Protein 1RJB (pdb70)

Organism: Homo sapiens (NCBI:txid9606)

Radius of gyration: 18.94 Å; Cα contacts (8 Å, |Δi|>4): 553; chains: 1; bounding box: 48×49×55 Å

Solvent-accessible surface area: 13994 Å² total; per-residue (Å²): 58,94,10,48,9,22,35,13,96,102,100,27,114,49,31,91,66,36,104,74,27,81,8,144,151,117,161,30,71,109,164,59,52,21,69,58,147,36,14,96,84,40,134,72,53,18,56,7,57,96,3,70,0,18,15,1,29,0,111,40,32,31,220,82,89,82,51,55,82,0,5,0,10,19,48,133,225,195,86,42,0,29,24,14,0,15,9,18,29,104,2,42,87,39,115,7,0,7,13,13,55,1,0,1,24,130,99,32,92,22,29,0,0,9,40,44,7,40,113,34,27,0,18,90,20,0,100,84,56,115,157,145,98,31,67,57,106,30,0,2,39,0,0,61,17,0,0,63,0,0,42,24,0,60,160,63,49,2,3,5,39,5,1,0,0,13,0,0,7,0,16,142,60,72,33,1,20,0,10,6,28,18,2,10,39,51,34,122,96,27,109,36,22,45,86,179,54,159,38,90,46,8,2,17,6,8,1,2,15,5,27,78,111,48,19,32,21,34,62,6,2,2,6,12,0,0,0,0,0,18,1,0,0,14,2,0,48,55,0,6,71,82,47,88,50,63,78,96,1,67,130,53,4,94,123,31,85,75,9,119,76,8,177,53,9,46,110,83,0,31,97,16,0,68,40,0,4,18,93,58,7,132,149,12,18,37,1,60,66,0,8,64,92,0,26,108,69,94

InterPro domains:
  IPR000719 Protein kinase domain [PS50011] (610-943)
  IPR001245 Serine-threonine/tyrosine-protein kinase, catalytic domain [PF07714] (610-942)
  IPR001824 Tyrosine-protein kinase, receptor class III, conserved site [PS00240] (669-682)
  IPR007110 Immunoglobulin-like domain [PS50835] (253-343)
  IPR008266 Tyrosine-protein kinase, active site [PS00109] (807-819)
  IPR011009 Protein kinase-like domain superfamily [SSF56112] (576-941)
  IPR013151 Immunoglobulin-like beta-sandwich domain [PF00047] (259-341)
  IPR013783 Immunoglobulin-like fold [G3DSA:2.60.40.10] (246-357)
  IPR013783 Immunoglobulin-like fold [G3DSA:2.60.40.10] (438-531)
  IPR017441 Protein kinase, ATP binding site [PS00107] (616-644)
  IPR020635 Tyrosine-protein kinase, catalytic domain [SM00219] (610-943)
  IPR036179 Immunoglobulin-like domain superfamily [SSF48726] (256-333)
  IPR050122 Receptor Tyrosine Kinase [PTHR24416] (265-948)

CATH classification: 3.30.200.20 (+1 more: 1.10.510.10)

Nearest PDB structures (foldseek):
  1rjb-assembly1_A  TM=1.003E+00  e=8.266E-61  Homo sapiens
  4rt7-assembly1_A-2  TM=9.729E-01  e=2.050E-46  Homo sapiens
  4xuf-assembly1_A  TM=9.718E-01  e=1.395E-44  Homo sapiens
  6jol-assembly1_A  TM=9.820E-01  e=5.857E-38  Homo sapiens
  3g0f-assembly1_B  TM=9.528E-01  e=1.605E-38  Homo sapiens

Structure (mmCIF, N/CA/C/O backbone):
data_1RJB
#
_entry.id   1RJB
#
_cell.length_a   80.651
_cell.length_b   80.651
_cell.length_c   150.120
_cell.angle_alpha   90.00
_cell.angle_beta   90.00
_cell.angle_gamma   90.00
#
_symmetry.space_group_name_H-M   'P 43 21 2'
#
loop_
_entity.id
_entity.type
_entity.pdbx_description
1 polymer 'FL cytokine receptor'
2 water water
#
loop_
_atom_site.group_PDB
_atom_site.id
_atom_site.type_symbol
_atom_site.label_atom_id
_atom_site.label_alt_id
_atom_site.label_comp_id
_atom_site.label_asym_id
_atom_site.label_entity_id
_atom_site.label_seq_id
_atom_site.pdbx_PDB_ins_code
_atom_site.Cartn_x
_atom_site.Cartn_y
_atom_site.Cartn_z
_atom_site.occupancy
_atom_site.B_iso_or_equiv
_atom_site.auth_seq_id
_atom_site.auth_comp_id
_atom_site.auth_asym_id
_atom_site.auth_atom_id
_atom_site.pdbx_PDB_model_num
ATOM 1 N N . TYR A 1 9 ? 85.636 47.166 17.667 1.00 53.79 572 TYR A N 1
ATOM 2 C CA . TYR A 1 9 ? 85.204 48.050 18.740 1.00 47.05 572 TYR A CA 1
ATOM 3 C C . TYR A 1 9 ? 86.344 48.997 19.044 1.00 34.51 572 TYR A C 1
ATOM 4 O O . TYR A 1 9 ? 87.518 48.606 19.006 1.00 37.71 572 TYR A O 1
ATOM 13 N N . GLU A 1 10 ? 85.990 50.235 19.366 1.00 38.92 573 GLU A N 1
ATOM 14 C CA . GLU A 1 10 ? 86.974 51.240 19.721 1.00 35.77 573 GLU A CA 1
ATOM 15 C C . GLU A 1 10 ? 86.244 52.412 20.363 1.00 35.50 573 GLU A C 1
ATOM 16 O O . GLU A 1 10 ? 85.194 52.831 19.865 1.00 31.71 573 GLU A O 1
ATOM 22 N N . SER A 1 11 ? 86.755 52.937 21.473 1.00 29.83 574 SER A N 1
ATOM 23 C CA . SER A 1 11 ? 86.083 54.089 22.057 1.00 31.01 574 SER A CA 1
ATOM 24 C C . SER A 1 11 ? 86.418 55.272 21.154 1.00 27.72 574 SER A C 1
ATOM 25 O O . SER A 1 11 ? 87.531 55.376 20.622 1.00 29.82 574 SER A O 1
ATOM 28 N N . GLN A 1 12 ? 85.459 56.164 20.989 1.00 22.86 575 GLN A N 1
ATOM 29 C CA . GLN A 1 12 ? 85.679 57.341 20.166 1.00 25.74 575 GLN A CA 1
ATOM 30 C C . GLN A 1 12 ? 86.273 58.441 21.027 1.00 30.14 575 GLN A C 1
ATOM 31 O O . GLN A 1 12 ? 86.612 59.504 20.532 1.00 25.98 575 GLN A O 1
ATOM 37 N N . LEU A 1 13 ? 86.390 58.179 22.327 1.00 25.21 576 LEU A N 1
ATOM 38 C CA . LEU A 1 13 ? 87.011 59.148 23.227 1.00 30.81 576 LEU A CA 1
ATOM 39 C C . LEU A 1 13 ? 88.501 58.758 23.140 1.00 25.46 576 LEU A C 1
ATOM 40 O O . LEU A 1 13 ? 88.887 57.636 23.489 1.00 27.21 576 LEU A O 1
ATOM 45 N N . GLN A 1 14 ? 89.333 59.675 22.668 1.00 25.85 577 GLN A N 1
ATOM 46 C CA . GLN A 1 14 ? 90.744 59.344 22.467 1.00 26.38 577 GLN A CA 1
ATOM 47 C C . GLN A 1 14 ? 91.720 60.437 22.849 1.00 25.76 577 GLN A C 1
ATOM 48 O O . GLN A 1 14 ? 91.425 61.629 22.688 1.00 28.93 577 GLN A O 1
ATOM 54 N N . MET A 1 15 ? 92.892 60.030 23.333 1.00 23.99 578 MET A N 1
ATOM 55 C CA . MET A 1 15 ? 93.911 61.014 23.647 1.00 27.80 578 MET A CA 1
ATOM 56 C C . MET A 1 15 ? 94.733 61.214 22.374 1.00 24.77 578 MET A C 1
ATOM 57 O O . MET A 1 15 ? 94.966 60.263 21.625 1.00 24.27 578 MET A O 1
ATOM 62 N N . VAL A 1 16 ? 95.139 62.456 22.122 1.00 28.51 579 VAL A N 1
ATOM 63 C CA . VAL A 1 16 ? 95.965 62.776 20.961 1.00 36.10 579 VAL A CA 1
ATOM 64 C C . VAL A 1 16 ? 97.187 63.581 21.417 1.00 38.90 579 VAL A C 1
ATOM 65 O O . VAL A 1 16 ? 97.229 64.089 22.538 1.00 30.82 579 VAL A O 1
ATOM 69 N N . GLN A 1 17 ? 98.182 63.674 20.544 1.00 35.35 580 GLN A N 1
ATOM 70 C CA . GLN A 1 17 ? 99.397 64.448 20.823 1.00 31.01 580 GLN A CA 1
ATOM 71 C C . GLN A 1 17 ? 99.679 65.276 19.597 1.00 29.18 580 GLN A C 1
ATOM 72 O O . GLN A 1 17 ? 99.957 64.733 18.526 1.00 28.82 580 GLN A O 1
ATOM 78 N N . VAL A 1 18 ? 99.586 66.589 19.762 1.00 31.68 581 VAL A N 1
ATOM 79 C CA . VAL A 1 18 ? 99.803 67.526 18.673 1.00 40.70 581 VAL A CA 1
ATOM 80 C C . VAL A 1 18 ? 101.291 67.630 18.323 1.00 50.21 581 VAL A C 1
ATOM 81 O O . VAL A 1 18 ? 102.147 67.722 19.204 1.00 45.26 581 VAL A O 1
ATOM 85 N N . THR A 1 19 ? 101.571 67.592 17.024 1.00 48.35 582 THR A N 1
ATOM 86 C CA . THR A 1 19 ? 102.924 67.622 16.483 1.00 53.37 582 THR A CA 1
ATOM 87 C C . THR A 1 19 ? 103.290 68.901 15.733 1.00 56.17 582 THR A C 1
ATOM 88 O O . THR A 1 19 ? 104.463 69.177 15.499 1.00 61.58 582 THR A O 1
ATOM 92 N N . GLY A 1 20 ? 102.288 69.671 15.336 1.00 61.93 583 GLY A N 1
ATOM 93 C CA . GLY A 1 20 ? 102.557 70.900 14.618 1.00 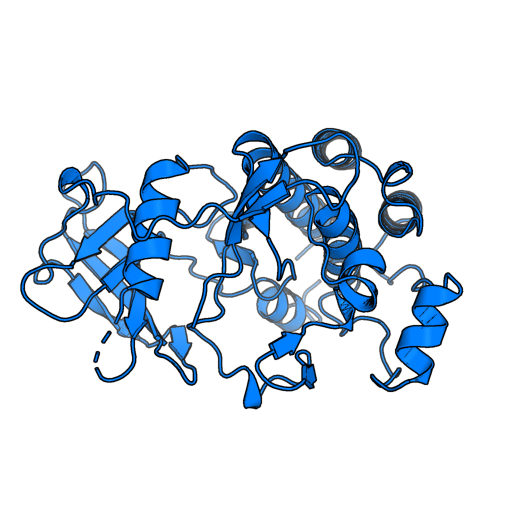55.51 583 GLY A CA 1
ATOM 94 C C . GLY A 1 20 ? 101.440 71.884 14.862 1.00 59.87 583 GLY A C 1
ATOM 95 O O . GLY A 1 20 ? 100.548 71.631 15.672 1.00 52.55 583 GLY A O 1
ATOM 96 N N . SER A 1 21 ? 101.487 73.008 14.159 1.00 57.09 584 SER A N 1
ATOM 97 C CA . SER A 1 21 ? 100.472 74.038 14.311 1.00 57.20 584 SER A CA 1
ATOM 98 C C . SER A 1 21 ? 99.293 73.779 13.367 1.00 52.26 584 SER A C 1
ATOM 99 O O . SER A 1 21 ? 98.218 74.342 13.532 1.00 51.60 584 SER A O 1
ATOM 102 N N . SER A 1 22 ? 99.510 72.923 12.379 1.00 51.63 585 SER A N 1
ATOM 103 C CA . SER A 1 22 ? 98.471 72.586 11.418 1.00 53.02 585 SER A CA 1
ATOM 104 C C . SER A 1 22 ? 97.511 71.538 11.991 1.00 49.98 585 SER A C 1
ATOM 105 O O . SER A 1 22 ? 97.931 70.600 12.678 1.00 46.58 585 SER A O 1
ATOM 108 N N . ASP A 1 23 ? 96.225 71.695 11.687 1.00 46.84 586 ASP A N 1
ATOM 109 C CA . ASP A 1 23 ? 95.189 70.786 12.182 1.00 40.56 586 ASP A CA 1
ATOM 110 C C . ASP A 1 23 ? 95.499 69.302 12.067 1.00 36.05 586 ASP A C 1
ATOM 111 O O . ASP A 1 23 ? 95.198 68.536 12.976 1.00 33.88 586 ASP A O 1
ATOM 116 N N . ASN A 1 24 ? 96.109 68.884 10.963 1.00 31.81 587 ASN A N 1
ATOM 117 C CA . ASN A 1 24 ? 96.381 67.467 10.778 1.00 35.75 587 ASN A CA 1
ATOM 118 C C . ASN A 1 24 ? 97.678 66.956 11.409 1.00 29.12 587 ASN A C 1
ATOM 119 O O . ASN A 1 24 ? 97.994 65.775 11.302 1.00 34.45 587 ASN A O 1
ATOM 124 N N . GLU A 1 25 ? 98.404 67.833 12.088 1.00 32.62 588 GLU A N 1
ATOM 125 C CA . GLU A 1 25 ? 99.660 67.441 12.721 1.00 37.35 588 GLU A CA 1
ATOM 126 C C . GLU A 1 25 ? 99.457 66.970 14.163 1.00 34.73 588 GLU A C 1
ATOM 127 O O . GLU A 1 25 ? 99.636 67.713 15.141 1.00 34.29 588 GLU A O 1
ATOM 133 N N . TYR A 1 26 ? 99.067 65.712 14.282 1.00 32.68 589 TYR A N 1
ATOM 134 C CA . TYR A 1 26 ? 98.841 65.116 15.591 1.00 35.00 589 TYR A CA 1
ATOM 135 C C . TYR A 1 26 ? 98.711 63.641 15.314 1.00 33.68 589 TYR A C 1
ATOM 136 O O . TYR A 1 26 ? 98.557 63.241 14.160 1.00 33.75 589 TYR A O 1
ATOM 145 N N . PHE A 1 27 ? 98.808 62.832 16.359 1.00 32.05 590 PHE A N 1
ATOM 146 C CA . PHE A 1 27 ? 98.623 61.400 16.207 1.00 27.34 590 PHE A CA 1
ATOM 147 C C . PHE A 1 27 ? 97.840 60.922 17.415 1.00 30.01 590 PHE A C 1
ATOM 148 O O . PHE A 1 27 ? 97.779 61.618 18.428 1.00 30.17 590 PHE A O 1
ATOM 156 N N . TYR A 1 28 ? 97.194 59.769 17.298 1.00 28.78 591 TYR A N 1
ATOM 157 C CA . TYR A 1 28 ? 96.425 59.240 18.410 1.00 36.21 591 TYR A CA 1
ATOM 158 C C . TYR A 1 28 ? 97.325 58.474 19.360 1.00 33.63 591 TYR A C 1
ATOM 159 O O . TYR A 1 28 ? 98.167 57.698 18.928 1.00 30.27 591 TYR A O 1
ATOM 168 N N . VAL A 1 29 ? 97.137 58.690 20.654 1.00 31.34 592 VAL A N 1
ATOM 169 C CA . VAL A 1 29 ? 97.910 57.966 21.644 1.00 27.53 592 VAL A CA 1
ATOM 170 C C . VAL A 1 29 ? 97.284 56.569 21.766 1.00 28.49 592 VAL 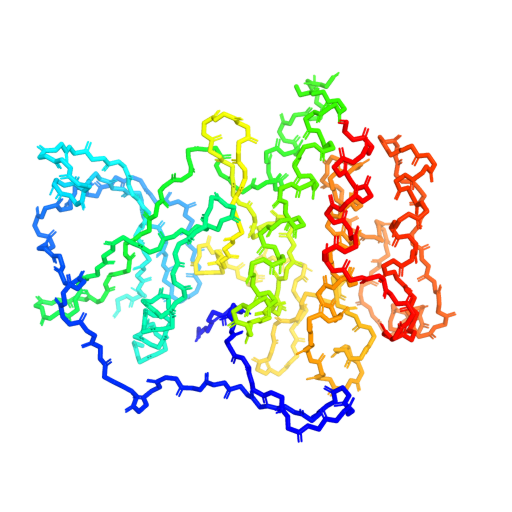A C 1
ATOM 171 O O . VAL A 1 29 ? 96.095 56.436 22.021 1.00 35.84 592 VAL A O 1
ATOM 175 N N . ASP A 1 30 ? 98.084 55.536 21.542 1.00 27.46 593 ASP A N 1
ATOM 176 C CA . ASP A 1 30 ? 97.623 54.155 21.650 1.00 33.92 593 ASP A CA 1
ATOM 177 C C . ASP A 1 30 ? 98.227 53.591 22.957 1.00 37.78 593 ASP A C 1
ATOM 178 O O . ASP A 1 30 ? 99.449 53.546 23.129 1.00 32.74 593 ASP A O 1
ATOM 183 N N . PHE A 1 31 ? 97.372 53.173 23.882 1.00 32.40 594 PHE A N 1
ATOM 184 C CA . PHE A 1 31 ? 97.850 52.663 25.168 1.00 36.77 594 PHE A CA 1
ATOM 185 C C . PHE A 1 31 ? 98.197 51.185 25.163 1.00 33.52 594 PHE A C 1
ATOM 186 O O . PHE A 1 31 ? 98.502 50.612 26.206 1.00 31.72 594 PHE A O 1
ATOM 194 N N . ARG A 1 32 ? 98.157 50.559 23.998 1.00 25.75 595 ARG A N 1
ATOM 195 C CA . ARG A 1 32 ? 98.432 49.133 23.947 1.00 26.58 595 ARG A CA 1
ATOM 196 C C . ARG A 1 32 ? 99.768 48.756 24.609 1.00 31.49 595 ARG A C 1
ATOM 197 O O . ARG A 1 32 ? 99.829 47.780 25.359 1.00 29.15 595 ARG A O 1
ATOM 205 N N . GLU A 1 33 ? 100.822 49.539 24.369 1.00 25.76 596 GLU A N 1
ATOM 206 C CA . GLU A 1 33 ? 102.127 49.234 24.962 1.00 28.77 596 GLU A CA 1
ATOM 207 C C . GLU A 1 33 ? 102.266 49.715 26.418 1.00 24.51 596 GLU A C 1
ATOM 208 O O . GLU A 1 33 ? 103.254 49.402 27.064 1.00 27.13 596 GLU A O 1
ATOM 214 N N . TYR A 1 34 ? 101.303 50.479 26.935 1.00 26.41 597 TYR A N 1
ATOM 215 C CA . TYR A 1 34 ? 101.406 50.957 28.322 1.00 31.65 597 TYR A CA 1
ATOM 216 C C . TYR A 1 34 ? 100.973 49.875 29.323 1.00 28.46 597 TYR A C 1
ATOM 217 O O . TYR A 1 34 ? 100.385 48.871 28.927 1.00 26.21 597 TYR A O 1
ATOM 226 N N . GLU A 1 35 ? 101.285 50.045 30.605 1.00 27.50 598 GLU A N 1
ATOM 227 C CA . GLU A 1 35 ? 100.882 49.021 31.581 1.00 27.48 598 GLU A CA 1
ATOM 228 C C . GLU A 1 35 ? 99.656 49.482 32.367 1.00 26.25 598 GLU A C 1
ATOM 229 O O . GLU A 1 35 ? 99.477 50.665 32.618 1.00 35.44 598 GLU A O 1
ATOM 235 N N . TYR A 1 36 ? 98.808 48.533 32.734 1.00 29.16 599 TYR A N 1
ATOM 236 C CA . TYR A 1 36 ? 97.600 48.829 33.492 1.00 26.70 599 TYR A CA 1
ATOM 237 C C . TYR A 1 36 ? 97.915 48.885 34.988 1.00 26.58 599 TYR A C 1
ATOM 238 O O . TYR A 1 36 ? 98.561 47.991 35.520 1.00 26.45 599 TYR A O 1
ATOM 247 N N . ASP A 1 37 ? 97.465 49.945 35.654 1.00 25.85 600 ASP A N 1
ATOM 248 C CA . ASP A 1 37 ? 97.720 50.117 37.084 1.00 26.71 600 ASP A CA 1
ATOM 249 C C . ASP A 1 37 ? 96.717 49.285 37.888 1.00 24.33 600 ASP A C 1
ATOM 250 O O . ASP A 1 37 ? 95.523 49.584 37.902 1.00 25.03 600 ASP A O 1
ATOM 255 N N . LEU A 1 38 ? 97.216 48.243 38.546 1.00 23.65 601 LEU A N 1
ATOM 256 C CA . LEU A 1 38 ? 96.375 47.319 39.307 1.00 27.48 601 LEU A CA 1
ATOM 257 C C . LEU A 1 38 ? 95.626 47.877 40.496 1.00 31.27 601 LEU A C 1
ATOM 258 O O . LEU A 1 38 ? 94.836 47.165 41.100 1.00 30.72 601 LEU A O 1
ATOM 263 N N . LYS A 1 39 ? 95.845 49.142 40.833 1.00 28.21 602 LYS A N 1
ATOM 264 C CA . LYS A 1 39 ? 95.113 49.697 41.963 1.00 30.20 602 LYS A CA 1
ATOM 265 C C . LYS A 1 39 ? 93.643 49.840 41.564 1.00 38.89 602 LYS A C 1
ATOM 266 O O . LYS A 1 39 ? 92.790 50.038 42.418 1.00 24.66 602 LYS A O 1
ATOM 272 N N . TRP A 1 40 ? 93.349 49.725 40.266 1.00 32.89 603 TRP A N 1
ATOM 273 C CA . TRP A 1 40 ? 91.962 49.837 39.784 1.00 30.82 603 TRP A CA 1
ATOM 274 C C . TRP A 1 40 ? 91.184 48.519 39.801 1.00 25.51 603 TRP A C 1
ATOM 275 O O . TRP A 1 40 ? 89.955 48.518 39.634 1.00 27.44 603 TRP A O 1
ATOM 286 N N . GLU A 1 41 ? 91.906 47.413 39.975 1.00 22.74 604 GLU A N 1
ATOM 287 C CA . GLU A 1 41 ? 91.324 46.079 39.960 1.00 28.71 604 GLU A CA 1
ATOM 288 C C . GLU A 1 41 ? 90.290 45.910 41.091 1.00 40.46 604 GLU A C 1
ATOM 289 O O . GLU A 1 41 ? 90.571 46.191 42.255 1.00 32.59 604 GLU A O 1
ATOM 295 N N . PHE A 1 42 ? 89.096 45.447 40.722 1.00 33.92 605 PHE A N 1
ATOM 296 C CA . PHE A 1 42 ? 87.974 45.271 41.645 1.00 30.25 605 PHE A CA 1
ATOM 297 C C . PHE A 1 42 ? 87.566 43.806 41.655 1.00 35.10 605 PHE A C 1
ATOM 298 O O . PHE A 1 42 ? 87.684 43.121 40.640 1.00 37.23 605 PHE A O 1
ATOM 306 N N . PRO A 1 43 ? 87.082 43.295 42.806 1.00 35.02 606 PRO A N 1
ATOM 307 C CA . PRO A 1 43 ? 86.671 41.883 42.881 1.00 39.33 606 PRO A CA 1
ATOM 308 C C . PRO A 1 43 ? 85.387 41.694 42.064 1.00 35.10 606 PRO A C 1
ATOM 309 O O . PRO A 1 43 ? 84.393 42.348 42.348 1.00 34.22 606 PRO A O 1
ATOM 313 N N . ARG A 1 44 ? 85.387 40.814 41.067 1.00 35.16 607 ARG A N 1
ATOM 314 C CA . ARG A 1 44 ? 84.171 40.666 40.279 1.00 41.24 607 ARG A CA 1
ATOM 315 C C . ARG A 1 44 ? 82.987 40.129 41.100 1.00 45.59 607 ARG A C 1
ATOM 316 O O . ARG A 1 44 ? 81.834 40.314 40.721 1.00 41.44 607 ARG A O 1
ATOM 324 N N . GLU A 1 45 ? 83.265 39.509 42.246 1.00 47.40 608 GLU A N 1
ATOM 325 C CA . GLU A 1 45 ? 82.188 38.993 43.090 1.00 42.35 608 GLU A CA 1
ATOM 326 C C . GLU A 1 45 ? 81.456 40.138 43.808 1.00 39.67 608 GLU A C 1
ATOM 327 O O . GLU A 1 45 ? 80.343 39.959 44.288 1.00 39.70 608 GLU A O 1
ATOM 333 N N . ASN A 1 46 ? 82.072 41.313 43.894 1.00 31.34 609 ASN A N 1
ATOM 334 C CA . ASN A 1 46 ? 81.401 42.439 44.540 1.00 31.76 609 ASN A CA 1
ATOM 335 C C . ASN A 1 46 ? 80.463 43.182 43.593 1.00 30.25 609 ASN A C 1
ATOM 336 O O . ASN A 1 46 ? 79.996 44.281 43.909 1.00 35.22 609 ASN A O 1
ATOM 341 N N . LEU A 1 47 ? 80.218 42.586 42.434 1.00 36.33 610 LEU A N 1
ATOM 342 C CA . LEU A 1 47 ? 79.329 43.161 41.426 1.00 45.19 610 LEU A CA 1
ATOM 343 C C . LEU A 1 47 ? 78.031 42.363 41.382 1.00 44.80 610 LEU A C 1
ATOM 344 O O . LEU A 1 47 ? 78.056 41.150 41.180 1.00 38.15 610 LEU A O 1
ATOM 349 N N . GLU A 1 48 ? 76.904 43.040 41.577 1.00 39.96 611 GLU A N 1
ATOM 350 C CA . GLU A 1 48 ? 75.614 42.360 41.493 1.00 49.76 611 GLU A CA 1
ATOM 351 C C . GLU A 1 48 ? 74.968 42.866 40.201 1.00 38.14 611 GLU A C 1
ATOM 352 O O . GLU A 1 48 ? 74.473 43.981 40.152 1.00 32.98 611 GLU A O 1
ATOM 358 N N . PHE A 1 49 ? 74.998 42.053 39.155 1.00 33.39 612 PHE A N 1
ATOM 359 C CA . PHE A 1 49 ? 74.451 42.471 37.872 1.00 41.27 612 PHE A CA 1
ATOM 360 C C . PHE A 1 49 ? 72.938 42.637 37.843 1.00 48.01 612 PHE A C 1
ATOM 361 O O . PHE A 1 49 ? 72.194 41.824 38.385 1.00 47.90 612 PHE A O 1
ATOM 369 N N . GLY A 1 50 ? 72.508 43.727 37.216 1.00 50.17 613 GLY A N 1
ATOM 370 C CA . GLY A 1 50 ? 71.101 44.039 37.091 1.00 44.84 613 GLY A CA 1
ATOM 371 C C . GLY A 1 50 ? 70.683 43.974 35.633 1.00 46.54 613 GLY A C 1
ATOM 372 O O . GLY A 1 50 ? 71.026 43.023 34.930 1.00 40.96 613 GLY A O 1
ATOM 373 N N . LYS A 1 51 ? 69.962 44.993 35.173 1.00 41.11 614 LYS A N 1
ATOM 374 C CA . LYS A 1 51 ? 69.476 45.036 33.788 1.00 51.71 614 LYS A CA 1
ATOM 375 C C . LYS A 1 51 ? 70.503 45.526 32.765 1.00 49.84 614 LYS A C 1
ATOM 376 O O . LYS A 1 51 ? 71.447 46.253 33.102 1.00 46.80 614 LYS A O 1
ATOM 382 N N . VAL A 1 52 ? 70.292 45.131 31.513 1.00 52.06 615 VAL A N 1
ATOM 383 C CA . VAL A 1 52 ? 71.145 45.547 30.407 1.00 51.19 615 VAL A CA 1
ATOM 384 C C . VAL A 1 52 ? 70.769 46.994 30.106 1.00 45.24 615 VAL A C 1
ATOM 385 O O . VAL A 1 52 ? 69.587 47.318 30.027 1.00 50.21 615 VAL A O 1
ATOM 389 N N . LEU A 1 53 ? 71.761 47.866 29.964 1.00 45.86 616 LEU A N 1
ATOM 390 C CA . LEU A 1 53 ? 71.493 49.274 29.668 1.00 43.05 616 LEU A CA 1
ATOM 391 C C . LEU A 1 53 ? 71.423 49.525 28.167 1.00 45.07 616 LEU A C 1
ATOM 392 O O . LEU A 1 53 ? 70.830 50.501 27.712 1.00 49.73 616 LEU A O 1
ATOM 397 N N . GLY A 1 54 ? 72.051 48.644 27.408 1.00 43.36 617 GLY A N 1
ATOM 398 C CA . GLY A 1 54 ? 72.066 48.781 25.969 1.00 40.49 617 GLY A CA 1
ATOM 399 C C . GLY A 1 54 ? 73.016 47.728 25.462 1.00 42.97 617 GLY A C 1
ATOM 400 O O . GLY A 1 54 ? 73.956 47.338 26.160 1.00 38.38 617 GLY A O 1
ATOM 401 N N . SER A 1 55 ? 72.787 47.262 24.246 1.00 41.22 618 SER A N 1
ATOM 402 C CA . SER A 1 55 ? 73.638 46.235 23.694 1.00 30.30 618 SER A CA 1
ATOM 403 C C . SER A 1 55 ? 73.972 46.518 22.236 1.00 39.89 618 SER A C 1
ATOM 404 O O . SER A 1 55 ? 73.317 47.326 21.592 1.00 44.92 618 SER A O 1
ATOM 407 N N . GLY A 1 56 ? 74.991 45.848 21.715 1.00 37.72 619 GLY A N 1
ATOM 408 C CA . GLY A 1 56 ? 75.375 46.081 20.338 1.00 50.39 619 GLY A CA 1
ATOM 409 C C . GLY A 1 56 ? 76.113 44.904 19.748 1.00 50.62 619 GLY A C 1
ATOM 410 O O . GLY A 1 56 ? 76.098 43.811 20.309 1.00 50.73 619 GLY A O 1
ATOM 411 N N . ALA A 1 57 ? 76.781 45.132 18.626 1.00 47.43 620 ALA A N 1
ATOM 412 C CA . ALA A 1 57 ? 77.507 44.068 17.951 1.00 49.06 620 ALA A CA 1
ATOM 413 C C . ALA A 1 57 ? 78.757 43.567 18.656 1.00 50.29 620 ALA A C 1
ATOM 414 O O . ALA A 1 57 ? 79.161 42.420 18.463 1.00 48.76 620 ALA A O 1
ATOM 416 N N . PHE A 1 58 ? 79.372 44.414 19.472 1.00 51.01 621 PHE A N 1
ATOM 417 C CA . PHE A 1 58 ? 80.618 44.043 20.131 1.00 44.91 621 PHE A CA 1
ATOM 418 C C . PHE A 1 58 ? 80.509 43.628 21.580 1.00 40.88 621 PHE A C 1
ATOM 419 O O . PHE A 1 58 ? 81.409 42.980 22.108 1.00 39.04 621 PHE A O 1
ATOM 427 N N . GLY A 1 59 ? 79.424 44.016 22.231 1.00 40.48 622 GLY A N 1
ATOM 428 C CA . GLY A 1 59 ? 79.273 43.677 23.629 1.00 38.45 622 GLY A CA 1
ATOM 429 C C . GLY A 1 59 ? 78.113 44.450 24.178 1.00 43.25 622 GLY A C 1
ATOM 430 O O . GLY A 1 59 ? 77.153 44.717 23.450 1.00 37.54 622 GLY A O 1
ATOM 431 N N . LYS A 1 60 ? 78.203 44.844 25.443 1.00 32.63 623 LYS A N 1
ATOM 432 C CA . LYS A 1 60 ? 77.104 45.566 26.058 1.00 36.92 623 LYS A CA 1
ATOM 433 C C . LYS A 1 60 ? 77.521 46.274 27.331 1.00 38.33 623 LYS A C 1
ATOM 434 O O . LYS A 1 60 ? 78.621 46.070 27.838 1.00 35.52 623 LYS A O 1
ATOM 440 N N . VAL A 1 61 ? 76.612 47.096 27.842 1.00 33.60 624 VAL A N 1
ATOM 441 C CA . VAL A 1 61 ? 76.817 47.825 29.078 1.00 37.17 624 VAL A CA 1
ATOM 442 C C . VAL A 1 61 ? 75.678 47.367 29.996 1.00 49.00 624 VAL A C 1
ATOM 443 O O . VAL A 1 61 ? 74.488 47.467 29.640 1.00 35.47 624 VAL A O 1
ATOM 447 N N . MET A 1 62 ? 76.059 46.851 31.164 1.00 38.01 625 MET A N 1
ATOM 448 C CA . MET A 1 62 ? 75.120 46.326 32.150 1.00 40.77 625 MET A CA 1
ATOM 449 C C . MET A 1 62 ? 75.025 47.190 33.385 1.00 43.65 625 MET A C 1
ATOM 450 O O . MET A 1 62 ? 76.004 47.836 33.785 1.00 39.17 625 MET A O 1
ATOM 455 N N . ASN A 1 63 ? 73.850 47.210 34.002 1.00 37.49 626 ASN A N 1
ATOM 456 C CA . ASN A 1 63 ? 73.741 47.938 35.250 1.00 44.74 626 ASN A CA 1
ATOM 457 C C . ASN A 1 63 ? 74.159 46.897 36.285 1.00 38.91 626 ASN A C 1
ATOM 458 O O . ASN A 1 63 ? 74.187 45.692 36.004 1.00 36.93 626 ASN A O 1
ATOM 463 N N . ALA A 1 64 ? 74.541 47.368 37.458 1.00 44.17 627 ALA A N 1
ATOM 464 C CA . ALA A 1 64 ? 74.900 46.468 38.538 1.00 37.38 627 ALA A CA 1
ATOM 465 C C . ALA A 1 64 ? 75.081 47.283 39.797 1.00 38.31 627 ALA A C 1
ATOM 466 O O . ALA A 1 64 ? 75.102 48.517 39.775 1.00 36.95 627 ALA A O 1
ATOM 468 N N . THR A 1 65 ? 75.152 46.573 40.911 1.00 39.38 628 THR A N 1
ATOM 469 C CA . THR A 1 65 ? 75.384 47.198 42.193 1.00 43.88 628 THR A CA 1
ATOM 470 C C . THR A 1 65 ? 76.805 46.764 42.528 1.00 34.47 628 THR A C 1
ATOM 471 O O . THR A 1 65 ? 77.183 45.600 42.311 1.00 33.84 628 THR A O 1
ATOM 475 N N . ALA A 1 66 ? 77.602 47.691 43.036 1.00 33.05 629 ALA A N 1
ATOM 476 C CA . ALA A 1 66 ? 78.964 47.338 43.387 1.00 37.76 629 ALA A CA 1
ATOM 477 C C . ALA A 1 66 ? 79.177 47.522 44.882 1.00 40.49 629 ALA A C 1
ATOM 478 O O . ALA A 1 66 ? 78.933 48.598 45.437 1.00 40.31 629 ALA A O 1
ATOM 480 N N . TYR A 1 67 ? 79.650 46.466 45.527 1.00 44.40 630 TYR A N 1
ATOM 481 C CA . TYR A 1 67 ? 79.902 46.521 46.959 1.00 50.26 630 TYR 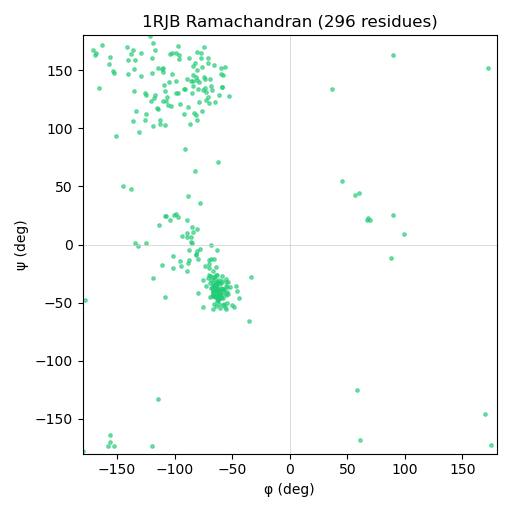A CA 1
ATOM 482 C C . TYR A 1 67 ? 81.252 47.143 47.304 1.00 41.70 630 TYR A C 1
ATOM 483 O O . TYR A 1 67 ? 82.290 46.582 47.003 1.00 42.93 630 TYR A O 1
ATOM 492 N N . GLY A 1 68 ? 81.220 48.308 47.935 1.00 43.76 631 GLY A N 1
ATOM 493 C CA . GLY A 1 68 ? 82.436 48.961 48.372 1.00 48.95 631 GLY A CA 1
ATOM 494 C C . GLY A 1 68 ? 83.383 49.548 47.352 1.00 55.84 631 GLY A C 1
ATOM 495 O O . GLY A 1 68 ? 84.553 49.753 47.662 1.00 49.74 631 GLY A O 1
ATOM 496 N N . ILE A 1 69 ? 82.905 49.836 46.147 1.00 55.56 632 ILE A N 1
ATOM 497 C CA . ILE A 1 69 ? 83.780 50.405 45.139 1.00 47.34 632 ILE A CA 1
ATOM 498 C C . ILE A 1 69 ? 84.020 51.873 45.475 1.00 52.26 632 ILE A C 1
ATOM 499 O O . ILE A 1 69 ? 85.083 52.429 45.188 1.00 50.61 632 ILE A O 1
ATOM 504 N N . SER A 1 70 ? 83.017 52.481 46.101 1.00 58.20 633 SER A N 1
ATOM 505 C CA . SER A 1 70 ? 83.041 53.890 46.491 1.00 70.76 633 SER A CA 1
ATOM 506 C C . SER A 1 70 ? 83.822 54.115 47.779 1.00 76.60 633 SER A C 1
ATOM 507 O O . SER A 1 70 ? 83.860 53.243 48.646 1.00 80.36 633 SER A O 1
ATOM 510 N N . LYS A 1 71 ? 84.425 55.296 47.902 1.00 80.55 634 LYS A N 1
ATOM 511 C CA . LYS A 1 71 ? 85.225 55.660 49.074 1.00 90.86 634 LYS A CA 1
ATOM 512 C C . LYS A 1 71 ? 84.732 55.067 50.400 1.00 93.86 634 LYS A C 1
ATOM 513 O O . LYS A 1 71 ? 85.524 54.839 51.322 1.00 89.00 634 LYS A O 1
ATOM 519 N N . THR A 1 72 ? 83.429 54.816 50.491 1.00 94.53 635 THR A N 1
ATOM 520 C CA . THR A 1 72 ? 82.842 54.251 51.699 1.00 94.10 635 THR A CA 1
ATOM 521 C C . THR A 1 72 ? 82.509 52.768 51.544 1.00 92.44 635 THR A C 1
ATOM 522 O O . THR A 1 72 ? 82.456 52.245 50.428 1.00 85.52 635 THR A O 1
ATOM 526 N N . GLY A 1 73 ? 82.291 52.100 52.677 1.00 88.49 636 GLY A N 1
ATOM 527 C CA . GLY A 1 73 ? 81.956 50.687 52.663 1.00 80.99 636 GLY A CA 1
ATOM 528 C C . GLY A 1 73 ? 80.501 50.487 52.282 1.00 81.65 636 GLY A C 1
ATOM 529 O O . GLY A 1 73 ? 79.832 49.583 52.782 1.00 78.97 636 GLY A O 1
ATOM 530 N N . VAL A 1 74 ? 80.020 51.341 51.382 1.00 79.02 637 VAL A N 1
ATOM 531 C CA . VAL A 1 74 ? 78.642 51.301 50.908 1.00 77.82 637 VAL A CA 1
ATOM 532 C C . VAL A 1 74 ? 78.554 50.665 49.519 1.00 77.02 637 VAL A C 1
ATOM 533 O O . VAL A 1 74 ? 79.565 50.515 48.830 1.00 80.17 637 VAL A O 1
ATOM 537 N N . SER A 1 75 ? 77.347 50.283 49.112 1.00 66.76 638 SER A N 1
ATOM 538 C CA . SER A 1 75 ? 77.156 49.700 47.790 1.00 64.50 638 SER A CA 1
ATOM 539 C C . SER A 1 75 ? 76.498 50.762 46.910 1.00 62.94 638 SER A C 1
ATOM 540 O O . SER A 1 75 ? 75.627 51.504 47.371 1.00 61.82 638 SER A O 1
ATOM 543 N N . ILE A 1 76 ? 76.925 50.845 45.651 1.00 51.41 639 ILE A N 1
ATOM 544 C CA . ILE A 1 76 ? 76.358 51.822 44.734 1.00 45.19 639 ILE A CA 1
ATOM 545 C C . ILE A 1 76 ? 76.070 51.226 43.372 1.00 38.27 639 ILE A C 1
ATOM 546 O O . ILE A 1 76 ? 76.489 50.107 43.057 1.00 38.54 639 ILE A O 1
ATOM 551 N N . GLN A 1 77 ? 75.325 51.985 42.576 1.00 43.70 640 GLN A N 1
ATOM 552 C CA . GLN A 1 77 ? 74.966 51.576 41.226 1.00 45.27 640 GLN A CA 1
ATOM 553 C C . GLN A 1 77 ? 76.111 51.943 40.286 1.00 37.27 640 GLN A C 1
ATOM 554 O O . GLN A 1 77 ? 76.716 53.008 40.416 1.00 35.66 640 GLN A O 1
ATOM 560 N N . VAL A 1 78 ? 76.400 51.063 39.340 1.00 39.47 641 VAL A N 1
ATOM 561 C CA . VAL A 1 78 ? 77.468 51.328 38.379 1.00 40.45 641 VAL A CA 1
ATOM 562 C C . VAL A 1 78 ? 77.040 50.818 36.998 1.00 34.76 641 VAL A C 1
ATOM 563 O O . VAL A 1 78 ? 76.034 50.132 36.878 1.00 34.92 641 VAL A O 1
ATOM 567 N N . ALA A 1 79 ? 77.807 51.172 35.970 1.00 34.06 642 ALA A N 1
ATOM 568 C CA . ALA A 1 79 ? 77.549 50.753 34.598 1.00 30.42 642 ALA A CA 1
ATOM 569 C C . ALA A 1 79 ? 78.764 49.916 34.227 1.00 28.24 642 ALA A C 1
ATOM 570 O O . ALA A 1 79 ? 79.887 50.351 34.389 1.00 34.75 642 ALA A O 1
ATOM 572 N N . VAL A 1 80 ? 78.541 48.716 33.724 1.00 28.91 643 VAL A N 1
ATOM 573 C CA . VAL A 1 80 ? 79.639 47.823 33.398 1.00 29.93 643 VAL A CA 1
ATOM 574 C C . VAL A 1 80 ? 79.785 47.525 31.912 1.00 38.30 643 VAL A C 1
ATOM 575 O O . VAL A 1 80 ? 78.895 46.920 31.301 1.00 31.80 643 VAL A O 1
ATOM 579 N N . LYS A 1 81 ? 80.907 47.938 31.327 1.00 33.48 644 LYS A N 1
ATOM 580 C CA . LYS A 1 81 ? 81.144 47.660 29.910 1.00 32.73 644 LYS A CA 1
ATOM 581 C C . LYS A 1 81 ? 81.759 46.282 29.777 1.00 31.87 644 LYS A C 1
ATOM 582 O O . LYS A 1 81 ? 82.613 45.892 30.578 1.00 35.08 644 LYS A O 1
ATOM 588 N N . MET A 1 82 ? 81.347 45.539 28.763 1.00 29.84 645 MET A N 1
ATOM 589 C CA . MET A 1 82 ? 81.908 44.208 28.537 1.00 33.05 645 MET A CA 1
ATOM 590 C C . MET A 1 82 ? 81.753 43.788 27.084 1.00 37.20 645 MET A C 1
ATOM 591 O O . MET A 1 82 ? 80.947 44.345 26.349 1.00 38.43 645 MET A O 1
ATOM 596 N N . LEU A 1 83 ? 82.531 42.801 26.675 1.00 40.40 646 LEU A N 1
ATOM 597 C CA . LEU A 1 83 ? 82.473 42.336 25.300 1.00 47.04 646 LEU A CA 1
ATOM 598 C C . LEU A 1 83 ? 81.631 41.095 25.126 1.00 49.65 646 LEU A C 1
ATOM 599 O O . LEU A 1 83 ? 81.313 40.397 26.088 1.00 44.84 646 LEU A O 1
ATOM 604 N N . LYS A 1 84 ? 81.294 40.839 23.868 1.00 48.65 647 LYS A N 1
ATOM 605 C CA . LYS A 1 84 ? 80.538 39.673 23.453 1.00 57.47 647 LYS A CA 1
ATOM 606 C C . LYS A 1 84 ? 81.371 38.485 23.931 1.00 57.31 647 LYS A C 1
ATOM 607 O O . LYS A 1 84 ? 82.600 38.552 23.932 1.00 56.98 647 LYS A O 1
ATOM 613 N N . GLU A 1 85 ? 80.715 37.404 24.336 1.00 63.50 648 G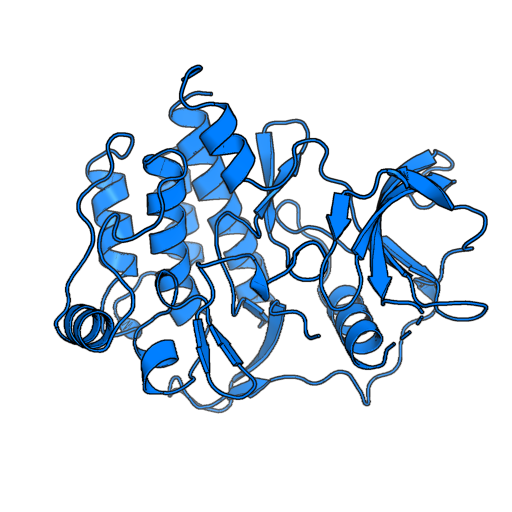LU A N 1
ATOM 614 C CA . GLU A 1 85 ? 81.434 36.215 24.783 1.00 60.69 648 GLU A CA 1
ATOM 615 C C . GLU A 1 85 ? 82.267 35.669 23.628 1.00 56.91 648 GLU A C 1
ATOM 616 O O . GLU A 1 85 ? 83.440 35.344 23.795 1.00 61.48 648 GLU A O 1
ATOM 622 N N . ARG A 1 92 ? 89.377 42.664 22.924 1.00 34.48 655 ARG A N 1
ATOM 623 C CA . ARG A 1 92 ? 89.818 42.630 24.329 1.00 47.68 655 ARG A CA 1
ATOM 624 C C . ARG A 1 92 ? 90.917 43.650 24.596 1.00 42.77 655 ARG A C 1
ATOM 625 O O . ARG A 1 92 ? 90.842 44.391 25.574 1.00 36.69 655 ARG A O 1
ATOM 633 N N . GLU A 1 93 ? 91.929 43.692 23.728 1.00 36.63 656 GLU A N 1
ATOM 634 C CA . GLU A 1 93 ? 93.024 44.648 23.894 1.00 41.57 656 GLU A CA 1
ATOM 635 C C . GLU A 1 93 ? 92.453 46.061 23.720 1.00 43.61 656 GLU A C 1
ATOM 636 O O . GLU A 1 93 ? 92.867 47.018 24.395 1.00 37.38 656 GLU A O 1
ATOM 642 N N . ALA A 1 94 ? 91.474 46.178 22.825 1.00 38.29 657 ALA A N 1
ATOM 643 C CA . ALA A 1 94 ? 90.825 47.460 22.584 1.00 34.62 657 ALA A CA 1
ATOM 644 C C . ALA A 1 94 ? 90.127 47.933 23.865 1.00 26.00 657 ALA A C 1
ATOM 645 O O . ALA A 1 94 ? 90.169 49.121 24.216 1.00 28.64 657 ALA A O 1
ATOM 647 N N . LEU A 1 95 ? 89.498 47.003 24.578 1.00 31.22 658 LEU A N 1
ATOM 648 C CA . LEU A 1 95 ? 88.811 47.374 25.812 1.00 33.43 658 LEU A CA 1
ATOM 649 C C . LEU A 1 95 ? 89.876 47.681 26.881 1.00 28.75 658 LEU A C 1
ATOM 650 O O . LEU A 1 95 ? 89.703 48.584 27.696 1.00 34.18 658 LEU A O 1
ATOM 655 N N . MET A 1 96 ? 90.983 46.945 26.862 1.00 32.67 659 MET A N 1
ATOM 656 C CA . MET A 1 96 ? 92.063 47.215 27.814 1.00 30.40 659 MET A CA 1
ATOM 657 C C . MET A 1 96 ? 92.632 48.620 27.570 1.00 33.86 659 MET A C 1
ATOM 658 O O . MET A 1 96 ? 92.938 49.337 28.521 1.00 32.09 659 MET A O 1
ATOM 663 N N . SER A 1 97 ? 92.750 49.020 26.299 1.00 29.97 660 SER A N 1
ATOM 664 C CA . SER A 1 97 ? 93.290 50.341 25.965 1.00 25.42 660 SER A CA 1
ATOM 665 C C . SER A 1 97 ? 92.368 51.445 26.412 1.00 21.54 660 SER A C 1
ATOM 666 O O . SER A 1 97 ? 92.808 52.522 26.828 1.00 28.49 660 SER A O 1
ATOM 669 N N . GLU A 1 98 ? 91.070 51.201 26.282 1.00 23.25 661 GLU A N 1
ATOM 670 C CA . GLU A 1 98 ? 90.116 52.186 26.716 1.00 21.02 661 GLU A CA 1
ATOM 671 C C . GLU A 1 98 ? 90.275 52.309 28.242 1.00 16.64 661 GLU A C 1
ATOM 672 O O . GLU A 1 98 ? 90.282 53.405 28.776 1.00 18.21 661 GLU A O 1
ATOM 678 N N . LEU A 1 99 ? 90.372 51.170 28.923 1.00 22.26 662 LEU A N 1
ATOM 679 C CA . LEU A 1 99 ? 90.560 51.149 30.380 1.00 24.71 662 LEU A CA 1
ATOM 680 C C . LEU A 1 99 ? 91.799 51.981 30.758 1.00 24.21 662 LEU A C 1
ATOM 681 O O . LEU A 1 99 ? 91.718 52.919 31.567 1.00 26.37 662 LEU A O 1
ATOM 686 N N . LYS A 1 100 ? 92.949 51.639 30.161 1.00 25.07 663 LYS A N 1
ATOM 687 C CA . LYS A 1 100 ? 94.186 52.353 30.478 1.00 25.31 663 LYS A CA 1
ATOM 688 C C . LYS A 1 100 ? 94.017 53.830 30.244 1.00 30.66 663 LYS A C 1
ATOM 689 O O . LYS A 1 100 ? 94.456 54.650 31.043 1.00 25.08 663 LYS A O 1
ATOM 695 N N . MET A 1 101 ? 93.360 54.172 29.142 1.00 30.76 664 MET A N 1
ATOM 696 C CA . MET A 1 101 ? 93.149 55.572 28.823 1.00 26.62 664 MET A CA 1
ATOM 697 C C . MET A 1 101 ? 92.325 56.267 29.919 1.00 29.68 664 MET A C 1
ATOM 698 O O . MET A 1 101 ? 92.679 57.357 30.380 1.00 26.27 664 MET A O 1
ATOM 703 N N . MET A 1 102 ? 91.238 55.640 30.359 1.00 24.22 665 MET A N 1
ATOM 704 C CA . MET A 1 102 ? 90.409 56.281 31.381 1.00 29.78 665 MET A CA 1
ATOM 705 C C . MET A 1 102 ? 91.097 56.363 32.756 1.00 26.95 665 MET A C 1
ATOM 706 O O . MET A 1 102 ? 90.786 57.251 33.544 1.00 27.90 665 MET A O 1
ATOM 711 N N . THR A 1 103 ? 92.017 55.444 33.049 1.00 26.19 666 THR A N 1
ATOM 712 C CA . THR A 1 103 ? 92.733 55.511 34.331 1.00 35.66 666 THR A CA 1
ATOM 713 C C . THR A 1 103 ? 93.702 56.708 34.348 1.00 37.32 666 THR A C 1
ATOM 714 O O . THR A 1 103 ? 94.115 57.156 35.407 1.00 33.00 666 THR A O 1
ATOM 718 N N . GLN A 1 104 ? 94.054 57.212 33.169 1.00 31.30 667 GLN A N 1
ATOM 719 C CA . GLN A 1 104 ? 94.982 58.333 33.043 1.00 33.09 667 GLN A CA 1
ATOM 720 C C . GLN A 1 104 ? 94.296 59.683 32.951 1.00 35.56 667 GLN A C 1
ATOM 721 O O . GLN A 1 104 ? 94.920 60.713 33.164 1.00 32.61 667 GLN A O 1
ATOM 727 N N . LEU A 1 105 ? 93.010 59.674 32.619 1.00 37.25 668 LEU A N 1
ATOM 728 C CA . LEU A 1 105 ? 92.256 60.907 32.439 1.00 36.90 668 LEU A CA 1
ATOM 729 C C . LEU A 1 105 ? 92.034 61.753 33.685 1.00 36.89 668 LEU A C 1
ATOM 730 O O . LEU A 1 105 ? 92.128 62.980 33.634 1.00 34.43 668 LEU A O 1
ATOM 735 N N . GLY A 1 106 ? 91.741 61.104 34.805 1.00 39.02 669 GLY A N 1
ATOM 736 C CA . GLY A 1 106 ? 91.430 61.855 36.003 1.00 41.45 669 GLY A CA 1
ATOM 737 C C . GLY A 1 106 ? 89.916 62.050 35.922 1.00 50.42 669 GLY A C 1
ATOM 738 O O . GLY A 1 106 ? 89.331 61.896 34.853 1.00 53.01 669 GLY A O 1
ATOM 739 N N . SER A 1 107 ? 89.272 62.393 37.027 1.00 42.82 670 SER A N 1
ATOM 740 C CA . SER A 1 107 ? 87.825 62.555 37.020 1.00 38.73 670 SER A CA 1
ATOM 741 C C . SER A 1 107 ? 87.324 63.989 36.844 1.00 35.64 670 SER A C 1
ATOM 742 O O . SER A 1 107 ? 88.044 64.966 37.075 1.00 33.35 670 SER A O 1
ATOM 745 N N . HIS A 1 108 ? 86.068 64.097 36.418 1.00 34.15 671 HIS A N 1
ATOM 746 C CA . HIS A 1 108 ? 85.425 65.385 36.227 1.00 32.96 671 HIS A CA 1
ATOM 747 C C . HIS A 1 108 ? 83.909 65.194 36.416 1.00 26.94 671 HIS A C 1
ATOM 748 O O . HIS A 1 108 ? 83.370 64.128 36.130 1.00 35.74 671 HIS A O 1
ATOM 755 N N . GLU A 1 109 ? 83.233 66.215 36.925 1.00 32.67 672 GLU A N 1
ATOM 756 C CA . GLU A 1 109 ? 81.794 66.110 37.152 1.00 38.90 672 GLU A CA 1
ATOM 757 C C . GLU A 1 109 ? 80.965 65.836 35.885 1.00 33.94 672 GLU A C 1
ATOM 758 O O . GLU A 1 109 ? 79.952 65.142 35.946 1.00 31.56 672 GLU A O 1
ATOM 764 N N . ASN A 1 110 ? 81.408 66.370 34.752 1.00 37.52 673 ASN A N 1
ATOM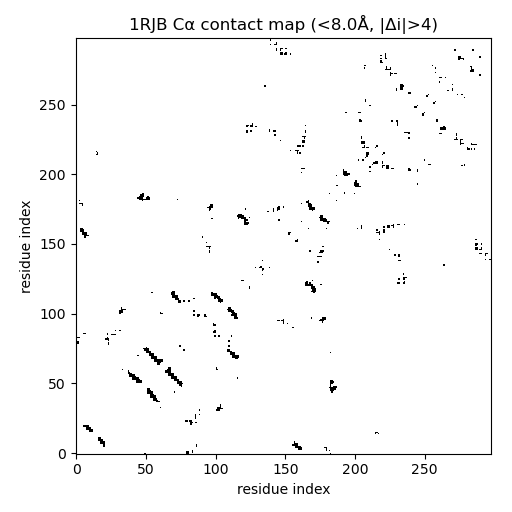 765 C CA . ASN A 1 110 ? 80.685 66.227 33.486 1.00 28.53 673 ASN A CA 1
ATOM 766 C C . ASN A 1 110 ? 81.207 65.171 32.531 1.00 36.30 673 ASN A C 1
ATOM 767 O O . ASN A 1 110 ? 80.993 65.253 31.309 1.00 27.68 673 ASN A O 1
ATOM 772 N N . ILE A 1 111 ? 81.879 64.175 33.105 1.00 26.45 674 ILE A N 1
ATOM 773 C CA . ILE A 1 111 ? 82.409 63.045 32.348 1.00 28.61 674 ILE A CA 1
ATOM 774 C C . ILE A 1 111 ? 81.933 61.797 33.071 1.00 35.54 674 ILE A C 1
ATOM 775 O O . ILE A 1 111 ? 81.799 61.809 34.293 1.00 28.46 674 ILE A O 1
ATOM 780 N N . VAL A 1 112 ? 81.642 60.736 32.331 1.00 26.22 675 VAL A N 1
ATOM 781 C CA . VAL A 1 112 ? 81.263 59.477 32.963 1.00 23.60 675 VAL A CA 1
ATOM 782 C C . VAL A 1 112 ? 82.614 58.892 33.363 1.00 39.31 675 VAL A C 1
ATOM 783 O O . VAL A 1 112 ? 83.386 58.433 32.513 1.00 27.73 675 VAL A O 1
ATOM 787 N N . ASN A 1 113 ? 82.893 58.922 34.663 1.00 36.56 676 ASN A N 1
ATOM 788 C CA . ASN A 1 113 ? 84.177 58.464 35.190 1.00 30.67 676 ASN A CA 1
ATOM 789 C C . ASN A 1 113 ? 84.337 56.974 35.441 1.00 22.27 676 ASN A C 1
ATOM 790 O O . ASN A 1 113 ? 83.401 56.273 35.832 1.00 32.36 676 ASN A O 1
ATOM 795 N N . LEU A 1 114 ? 85.556 56.491 35.225 1.00 22.53 677 LEU A N 1
ATOM 796 C CA . LEU A 1 114 ? 85.883 55.092 35.483 1.00 24.82 677 LEU A CA 1
ATOM 797 C C . LEU A 1 114 ? 85.962 54.919 37.011 1.00 28.65 677 LEU A C 1
ATOM 798 O O . LEU A 1 114 ? 86.449 55.807 37.696 1.00 26.09 677 LEU A O 1
ATOM 803 N N . LEU A 1 115 ? 85.505 53.787 37.536 1.00 29.63 678 LEU A N 1
ATOM 804 C CA . LEU A 1 115 ? 85.548 53.548 38.982 1.00 33.25 678 LEU A CA 1
ATOM 805 C C . LEU A 1 115 ? 86.413 52.324 39.311 1.00 38.38 678 LEU A C 1
ATOM 806 O O . LEU A 1 115 ? 86.999 52.234 40.394 1.00 30.91 678 LEU A O 1
ATOM 811 N N . GLY A 1 116 ? 86.482 51.383 38.375 1.00 28.98 679 GLY A N 1
ATOM 812 C CA . GLY A 1 116 ? 87.280 50.192 38.587 1.00 27.06 679 GLY A CA 1
ATOM 813 C C . GLY A 1 116 ? 87.220 49.257 37.394 1.00 30.88 679 GLY A C 1
ATOM 814 O O . GLY A 1 116 ? 86.577 49.573 36.391 1.00 27.19 679 GLY A O 1
ATOM 815 N N . ALA A 1 117 ? 87.884 48.109 37.505 1.00 27.66 680 ALA A N 1
ATOM 816 C CA . ALA A 1 117 ? 87.907 47.113 36.433 1.00 33.97 680 ALA A CA 1
ATOM 817 C C . ALA A 1 117 ? 88.214 45.722 36.967 1.00 28.74 680 ALA A C 1
ATOM 818 O O . ALA A 1 117 ? 88.835 45.567 38.004 1.00 34.14 680 ALA A O 1
ATOM 820 N N . CYS A 1 118 ? 87.773 44.719 36.225 1.00 28.05 681 CYS A N 1
ATOM 821 C CA . CYS A 1 118 ? 87.987 43.315 36.539 1.00 26.41 681 CYS A CA 1
ATOM 822 C C . CYS A 1 118 ? 88.644 42.790 35.268 1.00 32.30 681 CYS A C 1
ATOM 823 O O . CYS A 1 118 ? 88.007 42.702 34.222 1.00 33.16 681 CYS A O 1
ATOM 826 N N . THR A 1 119 ? 89.911 42.419 35.366 1.00 30.00 682 THR A N 1
ATOM 827 C CA . THR A 1 119 ? 90.670 41.993 34.198 1.00 33.51 682 THR A CA 1
ATOM 828 C C . THR A 1 119 ? 91.506 40.732 34.364 1.00 38.51 682 THR A C 1
ATOM 829 O O . THR A 1 119 ? 92.184 40.334 33.429 1.00 37.58 682 THR A O 1
ATOM 833 N N . LEU A 1 120 ? 91.460 40.098 35.529 1.00 41.75 683 LEU A N 1
ATOM 834 C CA . LEU A 1 120 ? 92.335 38.962 35.769 1.00 37.80 683 LEU A CA 1
ATOM 835 C C . LEU A 1 120 ? 91.792 37.548 35.829 1.00 42.32 683 LEU A C 1
ATOM 836 O O . LEU A 1 120 ? 92.380 36.643 35.248 1.00 44.24 683 LEU A O 1
ATOM 841 N N . SER A 1 121 ? 90.692 37.342 36.536 1.00 43.72 684 SER A N 1
ATOM 842 C CA . SER A 1 121 ? 90.153 35.992 36.678 1.00 46.79 684 SER A CA 1
ATOM 843 C C . SER A 1 121 ? 88.883 35.730 35.886 1.00 52.99 684 SER A C 1
ATOM 844 O O . SER A 1 121 ? 88.099 34.850 36.243 1.00 51.82 684 SER A O 1
ATOM 847 N N . GLY A 1 122 ? 88.679 36.488 34.814 1.00 53.16 685 GLY A N 1
ATOM 848 C CA . GLY A 1 122 ? 87.487 36.302 34.009 1.00 50.10 685 GLY A CA 1
ATOM 849 C C . GLY A 1 122 ? 87.384 37.347 32.921 1.00 49.53 685 GLY A C 1
ATOM 850 O O . GLY A 1 122 ? 88.316 38.112 32.714 1.00 42.96 685 GLY A O 1
ATOM 851 N N . PRO A 1 123 ? 86.261 37.405 32.200 1.00 48.76 686 PRO A N 1
ATOM 852 C CA . PRO A 1 123 ? 86.150 38.411 31.145 1.00 47.01 686 PRO A CA 1
ATOM 853 C C . PRO A 1 123 ? 86.380 39.825 31.673 1.00 46.99 686 PRO A C 1
ATOM 854 O O . PRO A 1 123 ? 86.127 40.122 32.850 1.00 36.52 686 PRO A O 1
ATOM 858 N N . ILE A 1 124 ? 86.857 40.693 30.787 1.00 31.42 687 ILE A N 1
ATOM 859 C CA . ILE A 1 124 ? 87.138 42.074 31.135 1.00 33.47 687 ILE A CA 1
ATOM 860 C C . ILE A 1 124 ? 85.900 42.936 31.372 1.00 39.72 687 ILE A C 1
ATOM 861 O O . ILE A 1 124 ? 85.005 43.000 30.529 1.00 39.87 687 ILE A O 1
ATOM 866 N N . TYR A 1 125 ? 85.852 43.603 32.523 1.00 29.27 688 TYR A N 1
ATOM 867 C CA . TYR A 1 125 ? 84.745 44.496 32.824 1.00 25.72 688 TYR A CA 1
ATOM 868 C C . TYR A 1 125 ? 85.282 45.868 33.181 1.00 31.84 688 TYR A C 1
ATOM 869 O O . TYR A 1 125 ? 86.171 45.983 34.029 1.00 32.61 688 TYR A O 1
ATOM 878 N N . LEU A 1 126 ? 84.744 46.914 32.564 1.00 27.86 689 LEU A N 1
ATOM 879 C CA . LEU A 1 126 ? 85.171 48.259 32.935 1.00 27.04 689 LEU A CA 1
ATOM 880 C C . LEU A 1 126 ? 83.971 48.794 33.717 1.00 34.12 689 LEU A C 1
ATOM 881 O O . LEU A 1 126 ? 82.841 48.753 33.227 1.00 33.67 689 LEU A O 1
ATOM 886 N N . ILE A 1 127 ? 84.218 49.273 34.931 1.00 30.20 690 ILE A N 1
ATOM 887 C CA . ILE A 1 127 ? 83.167 49.770 35.809 1.00 27.33 690 ILE A CA 1
ATOM 888 C C . ILE A 1 127 ? 83.132 51.291 35.841 1.00 23.81 690 ILE A C 1
ATOM 889 O O . ILE A 1 127 ? 84.105 51.962 36.232 1.00 30.36 690 ILE A O 1
ATOM 894 N N . PHE A 1 128 ? 81.997 51.836 35.425 1.00 26.29 691 PHE A N 1
ATOM 895 C CA . PHE A 1 128 ? 81.819 53.270 35.377 1.00 22.57 691 PHE A CA 1
ATOM 896 C C . PHE A 1 128 ? 80.716 53.760 36.298 1.00 24.09 691 PHE A C 1
ATOM 897 O O . PHE A 1 128 ? 79.924 52.964 36.817 1.00 29.28 691 PHE A O 1
ATOM 905 N N . GLU A 1 129 ? 80.688 55.076 36.485 1.00 25.31 692 GLU A N 1
ATOM 906 C CA . GLU A 1 129 ? 79.645 55.750 37.241 1.00 29.80 692 GLU A CA 1
ATOM 907 C C . GLU A 1 129 ? 78.353 55.406 36.489 1.00 40.95 692 GLU A C 1
ATOM 908 O O . GLU A 1 129 ? 78.362 55.268 35.260 1.00 37.91 692 GLU A O 1
ATOM 914 N N . TYR A 1 130 ? 77.254 55.267 37.221 1.00 38.34 693 TYR A N 1
ATOM 915 C CA . TYR A 1 130 ? 75.953 54.945 36.627 1.00 40.47 693 TYR A CA 1
ATOM 916 C C . TYR A 1 130 ? 75.132 56.224 36.470 1.00 39.18 693 TYR A C 1
ATOM 917 O O . TYR A 1 130 ? 75.164 57.107 37.326 1.00 40.79 693 TYR A O 1
ATOM 926 N N . CYS A 1 131 ? 74.417 56.334 35.359 1.00 37.48 694 CYS A N 1
ATOM 927 C CA . CYS A 1 131 ? 73.593 57.512 35.106 1.00 36.04 694 CYS A CA 1
ATOM 928 C C . CYS A 1 131 ? 72.149 56.994 34.988 1.00 42.76 694 CYS A C 1
ATOM 929 O O . CYS A 1 131 ? 71.762 56.422 33.962 1.00 41.97 694 CYS A O 1
ATOM 932 N N . CYS A 1 132 ? 71.370 57.183 36.057 1.00 35.68 695 CYS A N 1
ATOM 933 C CA . CYS A 1 132 ? 69.995 56.684 36.123 1.00 41.20 695 CYS A CA 1
ATOM 934 C C . CYS A 1 132 ? 69.003 57.046 35.009 1.00 37.65 695 CYS A C 1
ATOM 935 O O . CYS A 1 132 ? 68.152 56.230 34.680 1.00 44.73 695 CYS A O 1
ATOM 938 N N . TYR A 1 133 ? 69.117 58.228 34.407 1.00 45.28 696 TYR A N 1
ATOM 939 C CA . TYR A 1 133 ? 68.161 58.635 33.368 1.00 42.35 696 TYR A CA 1
ATOM 940 C C . TYR A 1 133 ? 68.523 58.449 31.884 1.00 41.98 696 TYR A C 1
ATOM 941 O O . TYR A 1 133 ? 67.965 59.132 31.025 1.00 40.28 696 TYR A O 1
ATOM 950 N N . GLY A 1 134 ? 69.436 57.520 31.593 1.00 41.80 697 GLY A N 1
ATOM 951 C CA . GLY A 1 134 ? 69.848 57.247 30.224 1.00 41.27 697 GLY A CA 1
ATOM 952 C C . GLY A 1 134 ? 70.498 58.378 29.429 1.00 32.40 697 GLY A C 1
ATOM 953 O O . GLY A 1 134 ? 70.848 59.429 29.968 1.00 32.35 697 GLY A O 1
ATOM 954 N N . ASP A 1 135 ? 70.634 58.153 28.122 1.00 38.28 698 ASP A N 1
ATOM 955 C CA . ASP A 1 135 ? 71.270 59.117 27.225 1.00 28.42 698 ASP A CA 1
ATOM 956 C C . ASP A 1 135 ? 70.441 60.388 27.031 1.00 23.75 698 ASP A C 1
ATOM 957 O O . ASP A 1 135 ? 69.190 60.349 26.980 1.00 31.53 698 ASP A O 1
ATOM 962 N N . LEU A 1 136 ? 71.130 61.522 26.945 1.00 22.87 699 LEU A N 1
ATOM 963 C CA . LEU A 1 136 ? 70.461 62.810 26.781 1.00 24.47 699 LEU A CA 1
ATOM 964 C C . LEU A 1 136 ? 69.487 62.911 25.561 1.00 29.36 699 LEU A C 1
ATOM 965 O O . LEU A 1 136 ? 68.529 63.669 25.616 1.00 26.66 699 LEU A O 1
ATOM 970 N N . LEU A 1 137 ? 69.725 62.174 24.473 1.00 31.76 700 LEU A N 1
ATOM 971 C CA . LEU A 1 137 ? 68.817 62.262 23.313 1.00 31.55 700 LEU A CA 1
ATOM 972 C C . LEU A 1 137 ? 67.432 61.715 23.666 1.00 24.81 700 LEU A C 1
ATOM 973 O O . LEU A 1 137 ? 66.423 62.365 23.428 1.00 29.69 700 LEU A O 1
ATOM 978 N N . ASN A 1 138 ? 67.391 60.510 24.215 1.00 27.74 701 ASN A N 1
ATOM 979 C CA . ASN A 1 138 ? 66.123 59.931 24.628 1.00 31.40 701 ASN A CA 1
ATOM 980 C C . ASN A 1 138 ? 65.466 60.725 25.746 1.00 30.84 701 ASN A C 1
ATOM 981 O O . ASN A 1 138 ? 64.246 60.853 25.792 1.00 34.70 701 ASN A O 1
ATOM 986 N N . TYR A 1 139 ? 66.279 61.294 26.624 1.00 34.94 702 TYR A N 1
ATOM 987 C CA . TYR A 1 139 ? 65.765 62.081 27.741 1.00 35.56 702 TYR A CA 1
ATOM 988 C C . TYR A 1 139 ? 65.009 63.280 27.170 1.00 39.06 702 TYR A C 1
ATOM 989 O O . TYR A 1 139 ? 63.894 63.597 27.590 1.00 38.30 702 TYR A O 1
ATOM 998 N N . LEU A 1 140 ? 65.636 63.948 26.212 1.00 36.63 703 LEU A N 1
ATOM 999 C CA . LEU A 1 140 ? 65.027 65.102 25.583 1.00 37.77 703 LEU A CA 1
ATOM 1000 C C . LEU A 1 140 ? 63.741 64.722 24.853 1.00 31.26 703 LEU A C 1
ATOM 1001 O O . LEU A 1 140 ? 62.717 65.365 25.031 1.00 33.65 703 LEU A O 1
ATOM 1006 N N . ARG A 1 141 ? 63.789 63.662 24.054 1.00 29.67 704 ARG A N 1
ATOM 1007 C CA . ARG A 1 141 ? 62.611 63.247 23.303 1.00 32.79 704 ARG A CA 1
ATOM 1008 C C . ARG A 1 141 ? 61.481 62.824 24.229 1.00 39.84 704 ARG A C 1
ATOM 1009 O O . ARG A 1 141 ? 60.329 63.125 23.951 1.00 36.90 704 ARG A O 1
ATOM 1017 N N . SER A 1 142 ? 61.815 62.144 25.327 1.00 41.33 705 SER A N 1
ATOM 1018 C CA . SER A 1 142 ? 60.817 61.691 26.295 1.00 42.80 705 SER A CA 1
ATOM 1019 C C . SER A 1 142 ? 60.150 62.877 26.997 1.00 44.70 705 SER A C 1
ATOM 1020 O O . SER A 1 142 ? 59.142 62.702 27.672 1.00 48.14 705 SER A O 1
ATOM 1023 N N . LYS A 1 143 ? 60.704 64.078 26.843 1.00 40.87 706 LYS A N 1
ATOM 1024 C CA . LYS A 1 143 ? 60.112 65.244 27.485 1.00 40.83 706 LYS A CA 1
ATOM 1025 C C . LYS A 1 143 ? 59.516 66.298 26.545 1.00 45.71 706 LYS A C 1
ATOM 1026 O O . LYS A 1 143 ? 59.257 67.434 26.955 1.00 38.26 706 LYS A O 1
ATOM 1032 N N . ARG A 1 144 ? 59.279 65.928 25.291 1.00 47.05 707 ARG A N 1
ATOM 1033 C CA . ARG A 1 144 ? 58.703 66.879 24.338 1.00 50.72 707 ARG A CA 1
ATOM 1034 C C . ARG A 1 144 ? 57.303 67.317 24.756 1.00 48.72 707 ARG A C 1
ATOM 1035 O O . ARG A 1 144 ? 56.897 68.444 24.506 1.00 52.49 707 ARG A O 1
ATOM 1043 N N . GLU A 1 145 ? 56.574 66.416 25.398 1.00 52.77 708 GLU A N 1
ATOM 1044 C CA . GLU A 1 145 ? 55.215 66.704 25.831 1.00 59.77 708 GLU A CA 1
ATOM 1045 C C . GLU A 1 145 ? 55.181 67.222 27.266 1.00 61.99 708 GLU A C 1
ATOM 1046 O O . GLU A 1 145 ? 54.112 67.396 27.846 1.00 66.97 708 GLU A O 1
ATOM 1052 N N . LYS A 1 146 ? 56.354 67.474 27.835 1.00 63.27 709 LYS A N 1
ATOM 1053 C CA . LYS A 1 146 ? 56.438 67.951 29.209 1.00 65.26 709 LYS A CA 1
ATOM 1054 C C . LYS A 1 146 ? 57.461 69.057 29.406 1.00 64.87 709 LYS A C 1
ATOM 1055 O O . LYS A 1 146 ? 58.284 69.009 30.323 1.00 69.70 709 LYS A O 1
ATOM 1061 N N . PHE A 1 147 ? 57.399 70.049 28.527 1.00 56.84 710 PHE A N 1
ATOM 1062 C CA . PHE A 1 147 ? 58.280 71.203 28.582 1.00 60.45 710 PHE A CA 1
ATOM 1063 C C . PHE A 1 147 ? 57.391 72.392 28.920 1.00 63.73 710 PHE A C 1
ATOM 1064 O O . PHE A 1 147 ? 56.303 72.540 28.357 1.00 60.41 710 PHE A O 1
ATOM 1072 N N . LEU A 1 169 ? 60.763 69.734 32.298 1.00 52.05 783 LEU A N 1
ATOM 1073 C CA . LEU A 1 169 ? 61.973 70.294 31.707 1.00 43.33 783 LEU A CA 1
ATOM 1074 C C . LEU A 1 169 ? 61.750 71.745 31.291 1.00 43.29 783 LEU A C 1
ATOM 1075 O O . LEU A 1 169 ? 60.749 72.065 30.663 1.00 43.96 783 LEU A O 1
ATOM 1080 N N . THR A 1 170 ? 62.697 72.617 31.631 1.00 42.77 784 THR A N 1
ATOM 1081 C CA . THR A 1 170 ? 62.607 74.041 31.297 1.00 39.31 784 THR A CA 1
ATOM 1082 C C . THR A 1 170 ? 63.750 74.503 30.394 1.00 41.01 784 THR A C 1
ATOM 1083 O O . THR A 1 170 ? 64.707 73.771 30.159 1.00 44.85 784 THR A O 1
ATOM 1087 N N . PHE A 1 171 ? 63.654 75.748 29.945 1.00 36.93 785 PHE A N 1
ATOM 1088 C CA . PHE A 1 171 ? 64.660 76.359 29.092 1.00 43.65 785 PHE A CA 1
ATOM 1089 C C . PHE A 1 171 ? 65.966 76.504 29.878 1.00 49.67 785 PHE A C 1
ATOM 1090 O O . PHE A 1 171 ? 67.067 76.378 29.330 1.00 45.33 785 PHE A O 1
ATOM 1098 N N . GLU A 1 172 ? 65.834 76.796 31.164 1.00 42.89 786 GLU A N 1
ATOM 1099 C CA . GLU A 1 172 ? 66.995 76.945 32.032 1.00 41.29 786 GLU A CA 1
ATOM 1100 C C . GLU A 1 172 ? 67.733 75.601 32.097 1.00 27.41 786 GLU A C 1
ATOM 1101 O O . GLU A 1 172 ? 68.954 75.561 32.092 1.00 35.10 786 GLU A O 1
ATOM 1107 N N . ASP A 1 173 ? 66.987 74.502 32.169 1.00 29.15 787 ASP A N 1
ATOM 1108 C CA . ASP A 1 173 ? 67.605 73.174 3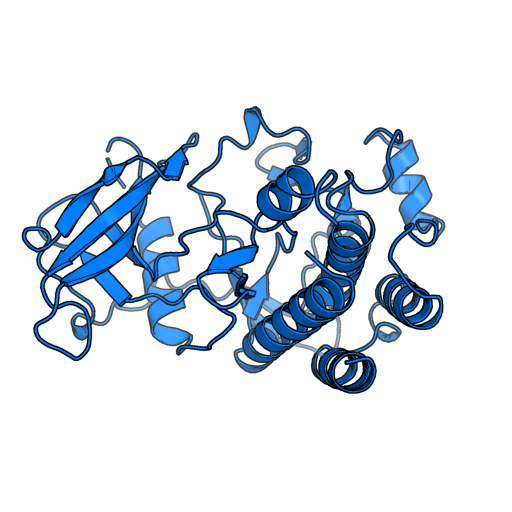2.174 1.00 33.03 787 ASP A CA 1
ATOM 1109 C C . ASP A 1 173 ? 68.381 72.982 30.859 1.00 41.68 787 ASP A C 1
ATOM 1110 O O . ASP A 1 173 ? 69.501 72.468 30.851 1.00 40.18 787 ASP A O 1
ATOM 1115 N N . LEU A 1 174 ? 67.771 73.387 29.748 1.00 35.08 788 LEU A N 1
ATOM 1116 C CA . LEU A 1 174 ? 68.405 73.251 28.437 1.00 41.52 788 LEU A CA 1
ATOM 1117 C C . LEU A 1 174 ? 69.759 73.962 28.424 1.00 36.33 788 LEU A C 1
ATOM 1118 O O . LEU A 1 174 ? 70.769 73.380 28.034 1.00 32.18 788 LEU A O 1
ATOM 1123 N N . LEU A 1 175 ? 69.765 75.221 28.859 1.00 36.58 789 LEU A N 1
ATOM 1124 C CA . LEU A 1 175 ? 70.980 76.030 28.920 1.00 37.98 789 LEU A CA 1
ATOM 1125 C C . LEU A 1 175 ? 72.014 75.357 29.839 1.00 40.45 789 LEU A C 1
ATOM 1126 O O . LEU A 1 175 ? 73.218 75.346 29.546 1.00 37.47 789 LEU A O 1
ATOM 1131 N N . CYS A 1 176 ? 71.531 74.772 30.936 1.00 39.90 790 CYS A N 1
ATOM 1132 C CA . CYS A 1 176 ? 72.402 74.088 31.891 1.00 44.05 790 CYS A CA 1
ATOM 1133 C C . CYS A 1 176 ? 73.048 72.832 31.281 1.00 34.74 790 CYS A C 1
ATOM 1134 O O . CYS A 1 176 ? 74.215 72.544 31.540 1.00 30.49 790 CYS A O 1
ATOM 1137 N N . PHE A 1 177 ? 72.280 72.075 30.499 1.00 34.79 791 PHE A N 1
ATOM 1138 C CA . PHE A 1 177 ? 72.828 70.893 29.837 1.00 35.07 791 PHE A CA 1
ATOM 1139 C C . PHE A 1 177 ? 73.953 71.359 28.911 1.00 32.40 791 PHE A C 1
ATOM 1140 O O . PHE A 1 177 ? 75.062 70.801 28.904 1.00 33.48 791 PHE A O 1
ATOM 1148 N N . ALA A 1 178 ? 73.666 72.424 28.167 1.00 30.28 792 ALA A N 1
ATOM 1149 C CA . ALA A 1 178 ? 74.607 72.972 27.210 1.00 31.09 792 ALA A CA 1
ATOM 1150 C C . ALA A 1 178 ? 75.906 73.417 27.871 1.00 32.64 792 ALA A C 1
ATOM 1151 O O . ALA A 1 178 ? 76.997 73.134 27.371 1.00 33.07 792 ALA A O 1
ATOM 1153 N N . TYR A 1 179 ? 75.769 74.137 28.980 1.00 38.88 793 TYR A N 1
ATOM 1154 C CA . TYR A 1 179 ? 76.901 74.652 29.743 1.00 27.39 793 TYR A CA 1
ATOM 1155 C C . TYR A 1 179 ? 77.735 73.484 30.285 1.00 18.76 793 TYR A C 1
ATOM 1156 O O . TYR A 1 179 ? 78.973 73.503 30.230 1.00 28.67 793 TYR A O 1
ATOM 1165 N N . GLN A 1 180 ? 77.050 72.475 30.816 1.00 23.10 794 GLN A N 1
ATOM 1166 C CA . GLN A 1 180 ? 77.740 71.307 31.356 1.00 30.66 794 GLN A CA 1
ATOM 1167 C C . GLN A 1 180 ? 78.552 70.521 30.311 1.00 38.98 794 GLN A C 1
ATOM 1168 O O . GLN A 1 180 ? 79.664 70.042 30.595 1.00 32.26 794 GLN A O 1
ATOM 1174 N N . VAL A 1 181 ? 78.001 70.374 29.112 1.00 32.02 795 VAL A N 1
ATOM 1175 C CA . VAL A 1 181 ? 78.712 69.638 28.070 1.00 26.97 795 VAL A CA 1
ATOM 1176 C C . VAL A 1 181 ? 79.934 70.450 27.665 1.00 18.95 795 VAL A C 1
ATOM 1177 O O . VAL A 1 181 ? 80.994 69.882 27.433 1.00 34.05 795 VAL A O 1
ATOM 1181 N N . ALA A 1 182 ? 79.801 71.780 27.622 1.00 22.82 796 ALA A N 1
ATOM 1182 C CA . ALA A 1 182 ? 80.938 72.621 27.255 1.00 27.91 796 ALA A CA 1
ATOM 1183 C C . ALA A 1 182 ? 82.059 72.460 28.296 1.00 35.38 796 ALA A C 1
ATOM 1184 O O . ALA A 1 182 ? 83.253 72.392 27.955 1.00 30.84 796 ALA A O 1
ATOM 1186 N N . LYS A 1 183 ? 81.668 72.390 29.562 1.00 34.10 797 LYS A N 1
ATOM 1187 C CA . LYS A 1 183 ? 82.623 72.216 30.652 1.00 38.88 797 LYS A CA 1
ATOM 1188 C C . LYS A 1 183 ? 83.310 70.844 30.536 1.00 27.01 797 LYS A C 1
ATOM 1189 O O . LYS A 1 183 ? 84.535 70.727 30.698 1.00 30.98 797 LYS A O 1
ATOM 1195 N N . GLY A 1 184 ? 82.532 69.805 30.262 1.00 31.17 798 GLY A N 1
ATOM 1196 C CA . GLY A 1 184 ? 83.135 68.494 30.097 1.00 28.24 798 GLY A CA 1
ATOM 1197 C C . GLY A 1 184 ? 84.130 68.513 28.931 1.00 30.21 798 GLY A C 1
ATOM 1198 O O . GLY A 1 184 ? 85.236 67.968 29.028 1.00 29.62 798 GLY A O 1
ATOM 1199 N N . MET A 1 185 ? 83.764 69.159 27.830 1.00 26.76 799 MET A N 1
ATOM 1200 C CA . MET A 1 185 ? 84.667 69.217 26.668 1.00 28.15 799 MET A CA 1
ATOM 1201 C C . MET A 1 185 ? 85.910 70.069 26.968 1.00 29.07 799 MET A C 1
ATOM 1202 O O . MET A 1 185 ? 86.995 69.836 26.430 1.00 31.45 799 MET A O 1
ATOM 1207 N N . GLU A 1 186 ? 85.746 71.059 27.835 1.00 32.52 800 GLU A N 1
ATOM 1208 C CA . GLU A 1 186 ? 86.859 71.918 28.226 1.00 31.81 800 GLU A CA 1
ATOM 1209 C C . GLU A 1 186 ? 87.857 71.046 28.998 1.00 27.94 800 GLU A C 1
ATOM 1210 O O . GLU A 1 186 ? 89.075 71.154 28.812 1.00 30.49 800 GLU A O 1
ATOM 1216 N N . PHE A 1 187 ? 87.334 70.158 29.841 1.00 27.47 801 PHE A N 1
ATOM 1217 C CA . PHE A 1 187 ? 88.187 69.234 30.597 1.00 30.57 801 PHE A CA 1
ATOM 1218 C C . PHE A 1 187 ? 88.939 68.332 29.614 1.00 35.75 801 PHE A C 1
ATOM 1219 O O . PHE A 1 187 ? 90.161 68.152 29.724 1.00 33.51 801 PHE A O 1
ATOM 1227 N N . LEU A 1 188 ? 88.216 67.771 28.642 1.00 33.96 802 LEU A N 1
ATOM 1228 C CA . LEU A 1 188 ? 88.853 66.903 27.652 1.00 31.56 802 LEU A CA 1
ATOM 1229 C C . LEU A 1 188 ? 89.946 67.634 26.859 1.00 24.39 802 LEU A C 1
ATOM 1230 O O . LEU A 1 188 ? 91.021 67.080 26.617 1.00 26.18 802 LEU A O 1
ATOM 1235 N N . GLU A 1 189 ? 89.683 68.875 26.462 1.00 27.03 803 GLU A N 1
ATOM 1236 C CA . GLU A 1 189 ? 90.688 69.643 25.744 1.00 36.31 803 GLU A CA 1
ATOM 1237 C C . GLU A 1 189 ? 91.945 69.806 26.608 1.00 42.60 803 GLU A C 1
ATOM 1238 O O . GLU A 1 189 ? 93.071 69.675 26.121 1.00 35.21 803 GLU A O 1
ATOM 1244 N N . PHE A 1 190 ? 91.732 70.103 27.890 1.00 42.72 804 PHE A N 1
ATOM 1245 C CA . PHE A 1 190 ? 92.824 70.286 28.833 1.00 39.97 804 PHE A CA 1
ATOM 1246 C C . PHE A 1 190 ? 93.646 69.004 28.972 1.00 37.06 804 PHE A C 1
ATOM 1247 O O . PHE A 1 190 ? 94.869 69.058 29.065 1.00 33.12 804 PHE A O 1
ATOM 1255 N N . LYS A 1 191 ? 92.973 67.858 28.988 1.00 28.01 805 LYS A N 1
ATOM 1256 C CA . LYS A 1 191 ? 93.655 66.573 29.098 1.00 26.94 805 LYS A CA 1
ATOM 1257 C C . LYS A 1 191 ? 94.143 66.034 27.748 1.00 30.74 805 LYS A C 1
ATOM 1258 O O . LYS A 1 191 ? 94.476 64.860 27.632 1.00 25.86 805 LYS A O 1
ATOM 1264 N N . SER A 1 192 ? 94.171 66.894 26.733 1.00 30.61 806 SER A N 1
ATOM 1265 C CA . SER A 1 192 ? 94.629 66.526 25.391 1.00 34.95 806 SER A CA 1
ATOM 1266 C C . SER A 1 192 ? 93.885 65.349 24.726 1.00 23.27 806 SER A C 1
ATOM 1267 O O . SER A 1 192 ? 94.481 64.483 24.080 1.00 30.69 806 SER A O 1
ATOM 1270 N N . CYS A 1 193 ? 92.568 65.350 24.868 1.00 27.77 807 CYS A N 1
ATOM 1271 C CA . CYS A 1 193 ? 91.716 64.324 24.284 1.00 33.33 807 CYS A CA 1
ATOM 1272 C C . CYS A 1 193 ? 90.732 64.926 23.317 1.00 28.37 807 CYS A C 1
ATOM 1273 O O . CYS A 1 193 ? 90.481 66.117 23.346 1.00 31.30 807 CYS A O 1
ATOM 1276 N N . VAL A 1 194 ? 90.195 64.092 22.435 1.00 27.15 808 VAL A N 1
ATOM 1277 C CA . VAL A 1 194 ? 89.165 64.549 21.510 1.00 26.37 808 VAL A CA 1
ATOM 1278 C C . VAL A 1 194 ? 88.095 63.473 21.548 1.00 24.42 808 VAL A C 1
ATOM 1279 O O . VAL A 1 194 ? 88.369 62.333 21.949 1.00 33.70 808 VAL A O 1
ATOM 1283 N N . HIS A 1 195 ? 86.878 63.840 21.155 1.00 25.97 809 HIS A N 1
ATOM 1284 C CA . HIS A 1 195 ? 85.785 62.877 21.063 1.00 24.72 809 HIS A CA 1
ATOM 1285 C C . HIS A 1 195 ? 85.428 62.820 19.567 1.00 24.61 809 HIS A C 1
ATOM 1286 O O . HIS A 1 195 ? 85.010 63.829 18.974 1.00 22.91 809 HIS A O 1
ATOM 1293 N N . ARG A 1 196 ? 85.590 61.654 18.960 1.00 24.30 810 ARG A N 1
ATOM 1294 C CA . ARG A 1 196 ? 85.302 61.513 17.535 1.00 34.49 810 ARG A CA 1
ATOM 1295 C C . ARG A 1 196 ? 83.824 61.225 17.250 1.00 35.04 810 ARG A C 1
ATOM 1296 O O . ARG A 1 196 ? 83.429 61.060 16.102 1.00 32.88 810 ARG A O 1
ATOM 1304 N N . ASP A 1 197 ? 83.013 61.170 18.302 1.00 27.66 811 ASP A N 1
ATOM 1305 C CA . ASP A 1 197 ? 81.586 60.917 18.140 1.00 18.35 811 ASP A CA 1
ATOM 1306 C C . ASP A 1 197 ? 80.790 61.698 19.178 1.00 20.66 811 ASP A C 1
ATOM 1307 O O . ASP A 1 197 ? 79.957 61.147 19.898 1.00 24.82 811 ASP A O 1
ATOM 1312 N N . LEU A 1 198 ? 81.070 62.991 19.273 1.00 21.58 812 LEU A N 1
ATOM 1313 C CA . LEU A 1 198 ? 80.366 63.836 20.219 1.00 19.92 812 LEU A CA 1
ATOM 1314 C C . LEU A 1 198 ? 78.946 64.046 19.672 1.00 32.84 812 LEU A C 1
ATOM 1315 O O . LEU A 1 198 ? 78.792 64.483 18.536 1.00 25.79 812 LEU A O 1
ATOM 1320 N N . ALA A 1 199 ? 77.930 63.711 20.469 1.00 19.86 813 ALA A N 1
ATOM 1321 C CA . ALA A 1 199 ? 76.503 63.859 20.085 1.00 21.67 813 ALA A CA 1
ATOM 1322 C C . ALA A 1 199 ? 75.657 63.622 21.341 1.00 26.37 813 ALA A C 1
ATOM 1323 O O . ALA A 1 199 ? 76.139 63.056 22.329 1.00 24.90 813 ALA A O 1
ATOM 1325 N N . ALA A 1 200 ? 74.398 64.046 21.297 1.00 23.92 814 ALA A N 1
ATOM 1326 C CA . ALA A 1 200 ? 73.517 63.898 22.452 1.00 28.31 814 ALA A CA 1
ATOM 1327 C C . ALA A 1 200 ? 73.348 62.445 22.882 1.00 32.87 814 ALA A C 1
ATOM 1328 O O . ALA A 1 200 ? 73.100 62.173 24.053 1.00 26.89 814 ALA A O 1
ATOM 1330 N N . ARG A 1 201 ? 73.498 61.506 21.950 1.00 21.80 815 ARG A N 1
ATOM 1331 C CA . ARG A 1 201 ? 73.365 60.085 22.304 1.00 23.55 815 ARG A CA 1
ATOM 1332 C C . ARG A 1 201 ? 74.558 59.604 23.168 1.00 26.22 815 ARG A C 1
ATOM 1333 O O . ARG A 1 201 ? 74.468 58.556 23.808 1.00 28.95 815 ARG A O 1
ATOM 1341 N N . ASN A 1 202 ? 75.656 60.369 23.186 1.00 28.33 816 ASN A N 1
ATOM 1342 C CA . ASN A 1 202 ? 76.845 60.013 23.985 1.00 28.70 816 ASN A CA 1
ATOM 1343 C C . ASN A 1 202 ? 77.022 60.925 25.208 1.00 30.37 816 ASN A C 1
ATOM 1344 O O . ASN A 1 202 ? 78.139 61.128 25.701 1.00 29.65 816 ASN A O 1
ATOM 1349 N N . VAL A 1 203 ? 75.918 61.505 25.668 1.00 29.94 817 VAL A N 1
ATOM 1350 C CA . VAL A 1 203 ? 75.919 62.341 26.858 1.00 32.30 817 VAL A CA 1
ATOM 1351 C C . VAL A 1 203 ? 74.860 61.675 27.739 1.00 37.46 817 VAL A C 1
ATOM 1352 O O . VAL A 1 203 ? 73.758 61.403 27.262 1.00 35.01 817 VAL A O 1
ATOM 1356 N N . LEU A 1 204 ? 75.192 61.370 28.992 1.00 34.17 818 LEU A N 1
ATOM 1357 C CA . LEU A 1 204 ? 74.223 60.713 29.891 1.00 31.26 818 LEU A CA 1
ATOM 1358 C C . LEU A 1 204 ? 73.736 61.627 31.028 1.00 27.84 818 LEU A C 1
ATOM 1359 O O . LEU A 1 204 ? 74.451 62.525 31.472 1.00 36.46 818 LEU A O 1
ATOM 1364 N N . VAL A 1 205 ? 72.507 61.384 31.487 1.00 35.55 819 VAL A N 1
ATOM 1365 C CA . VAL A 1 205 ? 71.881 62.200 32.525 1.00 37.56 819 VAL A CA 1
ATOM 1366 C C . VAL A 1 205 ? 71.760 61.484 33.874 1.00 30.84 819 VAL A C 1
ATOM 1367 O O . VAL A 1 205 ? 71.346 60.341 33.918 1.00 24.97 819 VAL A O 1
ATOM 1371 N N . THR A 1 206 ? 72.156 62.152 34.951 1.00 37.74 820 THR A N 1
ATOM 1372 C CA . THR A 1 206 ? 72.050 61.586 36.303 1.00 46.56 820 THR A CA 1
ATOM 1373 C C . THR A 1 206 ? 71.165 62.460 37.183 1.00 47.62 820 THR A C 1
ATOM 1374 O O . THR A 1 206 ? 70.596 63.442 36.709 1.00 36.00 820 THR A O 1
ATOM 1378 N N . HIS A 1 207 ? 71.102 62.128 38.474 1.00 48.67 821 HIS A N 1
ATOM 1379 C CA . HIS A 1 207 ? 70.223 62.800 39.431 1.00 43.14 821 HIS A CA 1
ATOM 1380 C C . HIS A 1 207 ? 69.861 64.285 39.426 1.00 46.64 821 HIS A C 1
ATOM 1381 O O . HIS A 1 207 ? 68.695 64.621 39.210 1.00 64.64 821 HIS A O 1
ATOM 1388 N N . GLY A 1 208 ? 70.794 65.191 39.658 1.00 44.59 822 GLY A N 1
ATOM 1389 C CA . GLY A 1 208 ? 70.365 66.582 39.702 1.00 35.60 822 GLY A CA 1
ATOM 1390 C C . GLY A 1 208 ? 70.359 67.305 38.371 1.00 43.41 822 GLY A C 1
ATOM 1391 O O . GLY A 1 208 ? 70.762 68.472 38.301 1.00 41.03 822 GLY A O 1
ATOM 1392 N N . LYS A 1 209 ? 69.891 66.640 37.316 1.00 43.87 823 LYS A N 1
ATOM 1393 C CA . LYS A 1 209 ? 69.892 67.269 35.997 1.00 53.19 823 LYS A CA 1
ATOM 1394 C C . LYS A 1 209 ? 71.359 67.421 35.552 1.00 46.64 823 LYS A C 1
ATOM 1395 O O . LYS A 1 209 ? 71.681 68.288 34.744 1.00 44.14 823 LYS A O 1
ATOM 1401 N N . VAL A 1 210 ? 72.249 66.604 36.112 1.00 42.54 824 VAL A N 1
ATOM 1402 C CA . VAL A 1 210 ? 73.667 66.669 35.748 1.00 41.12 824 VAL A CA 1
ATOM 1403 C C . VAL A 1 210 ? 73.936 65.715 34.581 1.00 32.29 824 VAL A C 1
ATOM 1404 O O . VAL A 1 210 ? 73.474 64.567 34.582 1.00 33.32 824 VAL A O 1
ATOM 1408 N N . VAL A 1 211 ? 74.661 66.193 33.577 1.00 32.40 825 VAL A N 1
ATOM 1409 C CA . VAL A 1 211 ? 74.972 65.338 32.433 1.00 32.94 825 VAL A CA 1
ATOM 1410 C C . VAL A 1 211 ? 76.473 65.072 32.365 1.00 34.64 825 VAL A C 1
ATOM 1411 O O . VAL A 1 211 ? 77.287 65.889 32.809 1.00 30.10 825 VAL A O 1
ATOM 1415 N N . LYS A 1 212 ? 76.816 63.922 31.800 1.00 29.65 826 LYS A N 1
ATOM 1416 C CA . LYS A 1 212 ? 78.198 63.466 31.696 1.00 30.34 826 LYS A CA 1
ATOM 1417 C C . LYS A 1 212 ? 78.495 62.918 30.301 1.00 33.42 826 LYS A C 1
ATOM 1418 O O . LYS A 1 212 ? 77.748 62.088 29.779 1.00 25.81 826 LYS A O 1
ATOM 1424 N N . ILE A 1 213 ? 79.606 63.366 29.730 1.00 35.53 827 ILE A N 1
ATOM 1425 C CA . ILE A 1 213 ? 80.028 62.921 28.418 1.00 29.54 827 ILE A CA 1
ATOM 1426 C C . ILE A 1 213 ? 80.687 61.547 28.523 1.00 31.63 827 ILE A C 1
ATOM 1427 O O . ILE A 1 213 ? 81.427 61.276 29.465 1.00 26.88 827 ILE A O 1
ATOM 1432 N N . CYS A 1 214 ? 80.411 60.673 27.565 1.00 25.22 828 CYS A N 1
ATOM 1433 C CA . CYS A 1 214 ? 81.046 59.351 27.522 1.00 30.92 828 CYS A CA 1
ATOM 1434 C C . CYS A 1 214 ? 81.028 58.837 26.089 1.00 31.79 828 CYS A C 1
ATOM 1435 O O . CYS A 1 214 ? 80.724 59.578 25.158 1.00 30.29 828 CYS A O 1
ATOM 1438 N N . ASP A 1 215 ? 81.385 57.567 25.936 1.00 33.60 829 ASP A N 1
ATOM 1439 C CA . ASP A 1 215 ? 81.294 56.886 24.660 1.00 33.35 829 ASP A CA 1
ATOM 1440 C C . ASP A 1 215 ? 80.461 55.675 25.038 1.00 31.88 829 ASP A C 1
ATOM 1441 O O . ASP A 1 215 ? 80.936 54.767 25.727 1.00 31.56 829 ASP A O 1
ATOM 1446 N N . PHE A 1 216 ? 79.208 55.681 24.603 1.00 29.98 830 PHE A N 1
ATOM 1447 C CA . PHE A 1 216 ? 78.273 54.606 24.891 1.00 32.66 830 PHE A CA 1
ATOM 1448 C C . PHE A 1 216 ? 78.076 53.729 23.668 1.00 40.09 830 PHE A C 1
ATOM 1449 O O . PHE A 1 216 ? 77.053 53.036 23.545 1.00 36.05 830 PHE A O 1
ATOM 1457 N N . GLY A 1 217 ? 79.045 53.788 22.759 1.00 31.84 831 GLY A N 1
ATOM 1458 C CA . GLY A 1 217 ? 78.976 52.983 21.561 1.00 34.31 831 GLY A CA 1
ATOM 1459 C C . GLY A 1 217 ? 78.792 51.498 21.832 1.00 43.10 831 GLY A C 1
ATOM 1460 O O . GLY A 1 217 ? 78.088 50.811 21.091 1.00 39.28 831 GLY A O 1
ATOM 1461 N N . LEU A 1 218 ? 79.408 50.980 22.888 1.00 37.26 832 LEU A N 1
ATOM 1462 C CA . LEU A 1 218 ? 79.281 49.549 23.175 1.00 39.72 832 LEU A CA 1
ATOM 1463 C C . LEU A 1 218 ? 77.834 49.179 23.512 1.00 32.53 832 LEU A C 1
ATOM 1464 O O . LEU A 1 218 ? 77.414 48.035 23.320 1.00 37.50 832 LEU A O 1
ATOM 1469 N N . ALA A 1 219 ? 77.079 50.149 24.019 1.00 32.42 833 ALA A N 1
ATOM 1470 C CA . ALA A 1 219 ? 75.696 49.909 24.404 1.00 41.83 833 ALA A CA 1
ATOM 1471 C C . ALA A 1 219 ? 74.690 50.128 23.274 1.00 47.86 833 ALA A C 1
ATOM 1472 O O . ALA A 1 219 ? 73.507 50.371 23.536 1.00 43.18 833 ALA A O 1
ATOM 1474 N N . ARG A 1 220 ? 75.144 50.079 22.026 1.00 44.80 834 ARG A N 1
ATOM 1475 C CA . ARG A 1 220 ? 74.199 50.225 20.935 1.00 45.98 834 ARG A CA 1
ATOM 1476 C C . ARG A 1 220 ? 74.643 49.556 19.653 1.00 43.20 834 ARG A C 1
ATOM 1477 O O . ARG A 1 220 ? 75.834 49.421 19.370 1.00 44.04 834 ARG A O 1
ATOM 1485 N N . ASP A 1 221 ? 73.658 49.105 18.887 1.00 49.52 835 ASP A N 1
ATOM 1486 C CA . ASP A 1 221 ? 73.916 48.444 17.622 1.00 46.71 835 ASP A CA 1
ATOM 1487 C C . ASP A 1 221 ? 74.018 49.508 16.545 1.00 44.39 835 ASP A C 1
ATOM 1488 O O . ASP A 1 221 ? 73.009 50.069 16.113 1.00 41.90 835 ASP A O 1
ATOM 1493 N N . ILE A 1 222 ? 75.240 49.802 16.123 1.00 43.94 836 ILE A N 1
ATOM 1494 C CA . ILE A 1 222 ? 75.446 50.822 15.109 1.00 58.16 836 ILE A CA 1
ATOM 1495 C C . ILE A 1 222 ? 74.713 50.487 13.811 1.00 57.31 836 ILE A C 1
ATOM 1496 O O . ILE A 1 222 ? 74.260 51.386 13.112 1.00 60.41 836 ILE A O 1
ATOM 1501 N N . MET A 1 223 ? 74.577 49.196 13.511 1.00 57.23 837 MET A N 1
ATOM 1502 C CA . MET A 1 223 ? 73.894 48.749 12.297 1.00 57.86 837 MET A CA 1
ATOM 1503 C C . MET A 1 223 ? 72.421 49.168 12.303 1.00 58.57 837 MET A C 1
ATOM 1504 O O . MET A 1 223 ? 71.851 49.483 11.266 1.00 54.97 837 MET A O 1
ATOM 1509 N N . SER A 1 224 ? 71.800 49.162 13.476 1.00 54.44 838 SER A N 1
ATOM 1510 C CA . SER A 1 224 ? 70.409 49.561 13.570 1.00 52.49 838 SER A CA 1
ATOM 1511 C C . SER A 1 224 ? 70.270 51.072 13.801 1.00 54.08 838 SER A C 1
ATOM 1512 O O . SER A 1 224 ? 69.163 51.566 14.023 1.00 49.78 838 SER A O 1
ATOM 1515 N N . ASP A 1 225 ? 71.377 51.814 13.748 1.00 43.27 839 ASP A N 1
ATOM 1516 C CA . ASP A 1 225 ? 71.296 53.264 13.966 1.00 39.84 839 ASP A CA 1
ATOM 1517 C C . ASP A 1 225 ? 71.634 53.995 12.663 1.00 29.96 839 ASP A C 1
ATOM 1518 O O . ASP A 1 225 ? 72.781 54.022 12.234 1.00 38.75 839 ASP A O 1
ATOM 1523 N N . SER A 1 226 ? 70.620 54.574 12.025 1.00 39.27 840 SER A N 1
ATOM 1524 C CA . SER A 1 226 ? 70.811 55.276 10.755 1.00 41.65 840 SER A CA 1
ATOM 1525 C C . SER A 1 226 ? 71.620 56.580 10.819 1.00 43.21 840 SER A C 1
ATOM 1526 O O . SER A 1 226 ? 71.845 57.224 9.795 1.00 43.42 840 SER A O 1
ATOM 1529 N N . ASN A 1 227 ? 72.067 56.968 12.007 1.00 39.54 841 ASN A N 1
ATOM 1530 C CA . ASN A 1 227 ? 72.868 58.188 1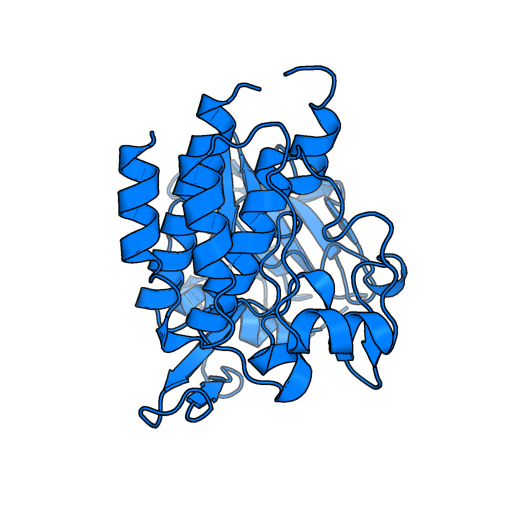2.127 1.00 35.88 841 ASN A CA 1
ATOM 1531 C C . ASN A 1 227 ? 74.330 57.883 11.765 1.00 34.74 841 ASN A C 1
ATOM 1532 O O . ASN A 1 227 ? 75.178 58.785 11.622 1.00 31.46 841 ASN A O 1
ATOM 1537 N N . TYR A 1 228 ? 74.621 56.597 11.606 1.00 26.60 842 TYR A N 1
ATOM 1538 C CA . TYR A 1 228 ? 75.955 56.190 11.222 1.00 33.38 842 TYR A CA 1
ATOM 1539 C C . TYR A 1 228 ? 75.926 55.653 9.790 1.00 35.07 842 TYR A C 1
ATOM 1540 O O . TYR A 1 228 ? 75.187 54.726 9.476 1.00 37.52 842 TYR A O 1
ATOM 1549 N N . VAL A 1 229 ? 76.736 56.232 8.921 1.00 35.13 843 VAL A N 1
ATOM 1550 C CA . VAL A 1 229 ? 76.776 55.791 7.540 1.00 39.14 843 VAL A CA 1
ATOM 1551 C C . VAL A 1 229 ? 77.922 54.817 7.335 1.00 33.67 843 VAL A C 1
ATOM 1552 O O . VAL A 1 229 ? 79.046 55.107 7.739 1.00 31.31 843 VAL A O 1
ATOM 1556 N N . VAL A 1 230 ? 77.628 53.671 6.712 1.00 33.93 844 VAL A N 1
ATOM 1557 C CA . VAL A 1 230 ? 78.627 52.628 6.433 1.00 38.28 844 VAL A CA 1
ATOM 1558 C C . VAL A 1 230 ? 79.601 53.009 5.318 1.00 37.89 844 VAL A C 1
ATOM 1559 O O . VAL A 1 230 ? 79.182 53.442 4.263 1.00 39.57 844 VAL A O 1
ATOM 1563 N N . ARG A 1 231 ? 80.899 52.839 5.562 1.00 36.08 845 ARG A N 1
ATOM 1564 C CA . ARG A 1 231 ? 81.938 53.166 4.578 1.00 44.80 845 ARG A CA 1
ATOM 1565 C C . ARG A 1 231 ? 83.127 52.238 4.829 1.00 45.78 845 ARG A C 1
ATOM 1566 O O . ARG A 1 231 ? 83.992 52.538 5.651 1.00 48.96 845 ARG A O 1
ATOM 1574 N N . GLY A 1 232 ? 83.174 51.109 4.133 1.00 44.75 846 GLY A N 1
ATOM 1575 C CA . GLY A 1 232 ? 84.273 50.191 4.360 1.00 48.39 846 GLY A CA 1
ATOM 1576 C C . GLY A 1 232 ? 84.279 49.775 5.822 1.00 50.55 846 GLY A C 1
ATOM 1577 O O . GLY A 1 232 ? 83.266 49.297 6.335 1.00 50.82 846 GLY A O 1
ATOM 1578 N N . ASN A 1 233 ? 85.404 49.965 6.506 1.00 51.90 847 ASN A N 1
ATOM 1579 C CA . ASN A 1 233 ? 85.492 49.579 7.913 1.00 59.11 847 ASN A CA 1
ATOM 1580 C C . ASN A 1 233 ? 85.062 50.685 8.861 1.00 54.71 847 ASN A C 1
ATOM 1581 O O . ASN A 1 233 ? 85.229 50.570 10.077 1.00 54.47 847 ASN A O 1
ATOM 1586 N N . ALA A 1 234 ? 84.490 51.750 8.311 1.00 45.22 848 ALA A N 1
ATOM 1587 C CA . ALA A 1 234 ? 84.056 52.847 9.151 1.00 39.04 848 ALA A CA 1
ATOM 1588 C C . ALA A 1 234 ? 82.534 52.988 9.241 1.00 39.62 848 ALA A C 1
ATOM 1589 O O . ALA A 1 234 ? 81.796 52.588 8.342 1.00 40.31 848 ALA A O 1
ATOM 1591 N N . ARG A 1 235 ? 82.080 53.521 10.369 1.00 35.92 849 ARG A N 1
ATOM 1592 C CA . ARG A 1 235 ? 80.658 53.759 10.628 1.00 36.87 849 ARG A CA 1
ATOM 1593 C C . ARG A 1 235 ? 80.684 55.194 11.105 1.00 40.38 849 ARG A C 1
ATOM 1594 O O . ARG A 1 235 ? 80.959 55.465 12.270 1.00 36.13 849 ARG A O 1
ATOM 1602 N N . LEU A 1 236 ? 80.402 56.104 10.179 1.00 31.03 850 LEU A N 1
ATOM 1603 C CA . LEU A 1 236 ? 80.484 57.531 10.433 1.00 27.76 850 LEU A CA 1
ATOM 1604 C C . LEU A 1 236 ? 79.209 58.313 10.754 1.00 32.07 850 LEU A C 1
ATOM 1605 O O . LEU A 1 236 ? 78.211 58.220 10.054 1.00 31.13 850 LEU A O 1
ATOM 1610 N N . PRO A 1 237 ? 79.250 59.111 11.830 1.00 31.83 851 PRO A N 1
ATOM 1611 C CA . PRO A 1 237 ? 78.132 59.949 12.280 1.00 28.95 851 PRO A CA 1
ATOM 1612 C C . PRO A 1 237 ? 78.196 61.224 11.422 1.00 25.13 851 PRO A C 1
ATOM 1613 O O . PRO A 1 237 ? 78.401 62.340 11.916 1.00 20.72 851 PRO A O 1
ATOM 1617 N N . VAL A 1 238 ? 78.015 61.038 10.121 1.00 25.66 852 VAL A N 1
ATOM 1618 C CA . VAL A 1 238 ? 78.124 62.130 9.157 1.00 22.12 852 VAL A CA 1
ATOM 1619 C C . VAL A 1 238 ? 77.479 63.474 9.485 1.00 15.96 852 VAL A C 1
ATOM 1620 O O . VAL A 1 238 ? 78.120 64.516 9.311 1.00 19.88 852 VAL A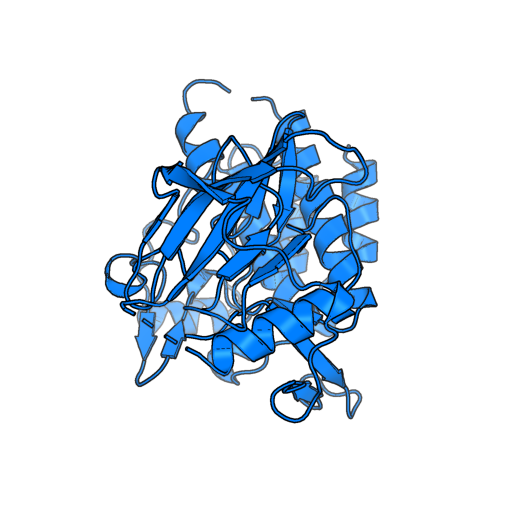 O 1
ATOM 1624 N N . LYS A 1 239 ? 76.229 63.464 9.973 1.00 18.43 853 LYS A N 1
ATOM 1625 C CA . LYS A 1 239 ? 75.578 64.730 10.279 1.00 14.79 853 LYS A CA 1
ATOM 1626 C C . LYS A 1 239 ? 76.184 65.502 11.471 1.00 22.36 853 LYS A C 1
ATOM 1627 O O . LYS A 1 239 ? 75.876 66.670 11.675 1.00 21.12 853 LYS A O 1
ATOM 1633 N N . TRP A 1 240 ? 77.049 64.850 12.243 1.00 19.97 854 TRP A N 1
ATOM 1634 C CA . TRP A 1 240 ? 77.711 65.506 13.374 1.00 23.68 854 TRP A CA 1
ATOM 1635 C C . TRP A 1 240 ? 79.153 65.927 13.045 1.00 28.27 854 TRP A C 1
ATOM 1636 O O . TRP A 1 240 ? 79.784 66.689 13.788 1.00 23.64 854 TRP A O 1
ATOM 1647 N N . MET A 1 241 ? 79.652 65.468 11.907 1.00 21.55 855 MET A N 1
ATOM 1648 C CA . MET A 1 241 ? 81.048 65.731 11.507 1.00 19.24 855 MET A CA 1
ATOM 1649 C C . MET A 1 241 ? 81.468 67.068 10.898 1.00 29.16 855 MET A C 1
ATOM 1650 O O . MET A 1 241 ? 80.841 67.591 9.969 1.00 28.40 855 MET A O 1
ATOM 1655 N N . ALA A 1 242 ? 82.576 67.601 11.414 1.00 23.21 856 ALA A N 1
ATOM 1656 C CA . ALA A 1 242 ? 83.128 68.844 10.899 1.00 24.68 856 ALA A CA 1
ATOM 1657 C C . ALA A 1 242 ? 83.579 68.533 9.477 1.00 20.75 856 ALA A C 1
ATOM 1658 O O . ALA A 1 242 ? 83.885 67.387 9.143 1.00 19.20 856 ALA A O 1
ATOM 1660 N N . PRO A 1 243 ? 83.635 69.554 8.620 1.00 24.01 857 PRO A N 1
ATOM 1661 C CA . PRO A 1 243 ? 84.061 69.365 7.226 1.00 25.80 857 PRO A CA 1
ATOM 1662 C C . PRO A 1 243 ? 85.443 68.704 7.132 1.00 29.61 857 PRO A C 1
ATOM 1663 O O . PRO A 1 243 ? 85.643 67.805 6.303 1.00 28.12 857 PRO A O 1
ATOM 1667 N N . GLU A 1 244 ? 86.399 69.147 7.963 1.00 25.86 858 GLU A N 1
ATOM 1668 C CA . GLU A 1 244 ? 87.743 68.554 7.912 1.00 25.02 858 GLU A CA 1
ATOM 1669 C C . GLU A 1 244 ? 87.726 67.060 8.293 1.00 32.17 858 GLU A C 1
ATOM 1670 O O . GLU A 1 244 ? 88.580 66.286 7.854 1.00 28.08 858 GLU A O 1
ATOM 1676 N N . SER A 1 245 ? 86.742 66.642 9.087 1.00 23.49 859 SER A N 1
ATOM 1677 C CA . SER A 1 245 ? 86.635 65.221 9.441 1.00 23.76 859 SER A CA 1
ATOM 1678 C C . SER A 1 245 ? 85.986 64.481 8.254 1.00 27.03 859 SER A C 1
ATOM 1679 O O . SER A 1 245 ? 86.372 63.365 7.909 1.00 28.11 859 SER A O 1
ATOM 1682 N N . LEU A 1 246 ? 84.971 65.096 7.654 1.00 27.75 860 LEU A N 1
ATOM 1683 C CA . LEU A 1 246 ? 84.277 64.491 6.517 1.00 35.97 860 LEU A CA 1
ATOM 1684 C C . LEU A 1 246 ? 85.199 64.310 5.303 1.00 29.36 860 LEU A C 1
ATOM 1685 O O . LEU A 1 246 ? 85.263 63.240 4.703 1.00 33.42 860 LEU A O 1
ATOM 1690 N N . PHE A 1 247 ? 85.914 65.372 4.965 1.00 29.96 861 PHE A N 1
ATOM 1691 C CA . PHE A 1 247 ? 86.769 65.371 3.782 1.00 38.84 861 PHE A CA 1
ATOM 1692 C C . PHE A 1 247 ? 88.243 65.032 3.946 1.00 46.78 861 PHE A C 1
ATOM 1693 O O . PHE A 1 247 ? 88.913 64.772 2.956 1.00 44.27 861 PHE A O 1
ATOM 1701 N N . GLU A 1 248 ? 88.756 65.036 5.175 1.00 43.95 862 GLU A N 1
ATOM 1702 C CA . GLU A 1 248 ? 90.169 64.739 5.384 1.00 35.08 862 GLU A CA 1
ATOM 1703 C C . GLU A 1 248 ? 90.451 63.708 6.480 1.00 39.32 862 GLU A C 1
ATOM 1704 O O . GLU A 1 248 ? 91.598 63.363 6.723 1.00 36.58 862 GLU A O 1
ATOM 1710 N N . GLY A 1 249 ? 89.412 63.211 7.146 1.00 31.66 863 GLY A N 1
ATOM 1711 C CA . GLY A 1 249 ? 89.640 62.243 8.203 1.00 33.35 863 GLY A CA 1
ATOM 1712 C C . GLY A 1 249 ? 90.375 62.859 9.392 1.00 28.22 863 GLY A C 1
ATOM 1713 O O . GLY A 1 249 ? 90.974 62.150 10.185 1.00 40.49 863 GLY A O 1
ATOM 1714 N N . ILE A 1 250 ? 90.311 64.184 9.510 1.00 29.05 864 ILE A N 1
ATOM 1715 C CA . ILE A 1 250 ? 90.948 64.957 10.589 1.00 35.86 864 ILE A CA 1
ATOM 1716 C C . ILE A 1 250 ? 89.980 65.149 11.776 1.00 42.22 864 ILE A C 1
ATOM 1717 O O . ILE A 1 250 ? 88.807 65.496 11.571 1.00 32.77 864 ILE A O 1
ATOM 1722 N N . TYR A 1 251 ? 90.466 64.924 13.002 1.00 34.46 865 TYR A N 1
ATOM 1723 C CA . TYR A 1 251 ? 89.655 65.108 14.221 1.00 30.04 865 TYR A CA 1
ATOM 1724 C C . TYR A 1 251 ? 90.439 65.833 15.307 1.00 31.35 865 TYR A C 1
ATOM 1725 O O . TYR A 1 251 ? 91.304 65.240 15.951 1.00 28.87 865 TYR A O 1
ATOM 1734 N N . THR A 1 252 ? 90.114 67.100 15.530 1.00 27.18 866 THR A N 1
ATOM 1735 C CA . THR A 1 252 ? 90.784 67.887 16.551 1.00 30.41 866 THR A CA 1
ATOM 1736 C C . THR A 1 252 ? 89.749 68.380 17.558 1.00 29.39 866 THR A C 1
ATOM 1737 O O . THR A 1 252 ? 88.544 68.107 17.427 1.00 28.48 866 THR A O 1
ATOM 1741 N N . ILE A 1 253 ? 90.205 69.108 18.568 1.00 28.09 867 ILE A N 1
ATOM 1742 C CA . ILE A 1 253 ? 89.277 69.640 19.543 1.00 29.64 867 ILE A CA 1
ATOM 1743 C C . ILE A 1 253 ? 88.363 70.654 18.818 1.00 30.42 867 ILE A C 1
ATOM 1744 O O . ILE A 1 253 ? 87.195 70.831 19.185 1.00 31.23 867 ILE A O 1
ATOM 1749 N N . LYS A 1 254 ? 88.885 71.295 17.774 1.00 27.55 868 LYS A N 1
ATOM 1750 C CA . LYS A 1 254 ? 88.085 72.265 17.007 1.00 27.38 868 LYS A CA 1
ATOM 1751 C C . LYS A 1 254 ? 86.975 71.543 16.222 1.00 23.44 868 LYS A C 1
ATOM 1752 O O . LYS A 1 254 ? 85.898 72.100 15.990 1.00 29.16 868 LYS A O 1
ATOM 1758 N N . SER A 1 255 ? 87.250 70.318 15.781 1.00 21.66 869 SER A N 1
ATOM 1759 C CA . SER A 1 255 ? 86.221 69.552 15.072 1.00 24.34 869 SER A CA 1
ATOM 1760 C C . SER A 1 255 ? 85.110 69.303 16.112 1.00 29.43 869 SER A C 1
ATOM 1761 O O . SER A 1 255 ? 83.919 69.303 15.788 1.00 25.33 869 SER A O 1
ATOM 1764 N N . ASP A 1 256 ? 85.512 69.092 17.365 1.00 22.15 870 ASP A N 1
ATOM 1765 C CA . ASP A 1 256 ? 84.543 68.864 18.423 1.00 26.76 870 ASP A CA 1
ATOM 1766 C C . ASP A 1 256 ? 83.690 70.097 18.689 1.00 19.48 870 ASP A C 1
ATOM 1767 O O . ASP A 1 256 ? 82.548 69.976 19.125 1.00 30.85 870 ASP A O 1
ATOM 1772 N N . VAL A 1 257 ? 84.230 71.280 18.428 1.00 24.09 871 VAL A N 1
ATOM 1773 C CA . VAL A 1 257 ? 83.438 72.480 18.613 1.00 23.70 871 VAL A CA 1
ATOM 1774 C C . VAL A 1 257 ? 82.304 72.453 17.578 1.00 27.54 871 VAL A C 1
ATOM 1775 O O . VAL A 1 257 ? 81.171 72.847 17.866 1.00 25.31 871 VAL A O 1
ATOM 1779 N N . TRP A 1 258 ? 82.605 71.971 16.379 1.00 28.86 872 TRP A N 1
ATOM 1780 C CA . TRP A 1 258 ? 81.586 71.866 15.341 1.00 27.21 872 TRP A CA 1
ATOM 1781 C C . TRP A 1 258 ? 80.511 70.859 15.801 1.00 20.40 872 TRP A C 1
ATOM 1782 O O . TRP A 1 258 ? 79.307 71.162 15.822 1.00 24.01 872 TRP A O 1
ATOM 1793 N N . SER A 1 259 ? 80.947 69.662 16.181 1.00 21.39 873 SER A N 1
ATOM 1794 C CA . SER A 1 259 ? 80.000 68.656 16.639 1.00 24.34 873 SER A CA 1
ATOM 1795 C C . SER A 1 259 ? 79.203 69.203 17.840 1.00 27.38 873 SER A C 1
ATOM 1796 O O . SER A 1 259 ? 77.998 68.970 17.974 1.00 22.82 873 SER A O 1
ATOM 1799 N N . TYR A 1 260 ? 79.875 69.940 18.713 1.00 23.58 874 TYR A N 1
ATOM 1800 C CA . TYR A 1 260 ? 79.190 70.516 19.867 1.00 24.16 874 TYR A CA 1
ATOM 1801 C C . TYR A 1 260 ? 78.048 71.445 19.392 1.00 27.70 874 TYR A C 1
ATOM 1802 O O . TYR A 1 260 ? 76.982 71.511 20.008 1.00 26.54 874 TYR A O 1
ATOM 1811 N N . GLY A 1 261 ? 78.281 72.175 18.308 1.00 24.67 875 GLY A N 1
ATOM 1812 C CA . GLY A 1 261 ? 77.234 73.039 17.792 1.00 22.15 875 GLY A CA 1
ATOM 1813 C C . GLY A 1 261 ? 76.037 72.204 17.337 1.00 21.26 875 GLY A C 1
ATOM 1814 O O . GLY A 1 261 ? 74.873 72.608 17.515 1.00 28.89 875 GLY A O 1
ATOM 1815 N N . ILE A 1 262 ? 76.309 71.038 16.743 1.00 22.43 876 ILE A N 1
ATOM 1816 C CA . ILE A 1 262 ? 75.221 70.167 16.307 1.00 21.44 876 ILE A CA 1
ATOM 1817 C C . ILE A 1 262 ? 74.491 69.666 17.573 1.00 24.59 876 ILE A C 1
ATOM 1818 O O . ILE A 1 262 ? 73.250 69.617 17.624 1.00 20.94 876 ILE A O 1
ATOM 1823 N N . LEU A 1 263 ? 75.251 69.319 18.606 1.00 21.17 877 LEU A N 1
ATOM 1824 C CA . LEU A 1 263 ? 74.646 68.840 19.853 1.00 24.03 877 LEU A CA 1
ATOM 1825 C C . LEU A 1 263 ? 73.768 69.952 20.493 1.00 18.08 877 LEU A C 1
ATOM 1826 O O . LEU A 1 263 ? 72.717 69.667 21.101 1.00 25.33 877 LEU A O 1
ATOM 1831 N N . LEU A 1 264 ? 74.198 71.208 20.334 1.00 21.45 878 LEU A N 1
ATOM 1832 C CA . LEU A 1 264 ? 73.438 72.342 20.857 1.00 25.98 878 LEU A CA 1
ATOM 1833 C C . LEU A 1 264 ? 72.078 72.370 20.129 1.00 36.02 878 LEU A C 1
ATOM 1834 O O . LEU A 1 264 ? 71.016 72.561 20.746 1.00 29.27 878 LEU A O 1
ATOM 1839 N N . TRP A 1 265 ? 72.118 72.172 18.815 1.00 25.31 879 TRP A N 1
ATOM 1840 C CA . TRP A 1 265 ? 70.890 72.151 18.026 1.00 30.32 879 TRP A CA 1
ATOM 1841 C C . TRP A 1 265 ? 70.012 70.975 18.533 1.00 16.87 879 TRP A C 1
ATOM 1842 O O . TRP A 1 265 ? 68.800 71.106 18.679 1.00 28.08 879 TRP A O 1
ATOM 1853 N N . GLU A 1 266 ? 70.626 69.829 18.811 1.00 22.32 880 GLU A N 1
ATOM 1854 C CA . GLU A 1 266 ? 69.849 68.718 19.348 1.00 23.23 880 GLU A CA 1
ATOM 1855 C C . GLU A 1 266 ? 69.151 69.134 20.667 1.00 27.22 880 GLU A C 1
ATOM 1856 O O . GLU A 1 266 ? 67.974 68.847 20.887 1.00 24.55 880 GLU A O 1
ATOM 1862 N N . ILE A 1 267 ? 69.890 69.788 21.554 1.00 25.09 881 ILE A N 1
ATOM 1863 C CA . ILE A 1 267 ? 69.309 70.226 22.824 1.00 33.41 881 ILE A CA 1
ATOM 1864 C C . ILE A 1 267 ? 68.139 71.222 22.619 1.00 28.75 881 ILE A C 1
ATOM 1865 O O . ILE A 1 267 ? 67.041 71.029 23.146 1.00 31.32 881 ILE A O 1
ATOM 1870 N N . PHE A 1 268 ? 68.364 72.270 21.837 1.00 30.26 882 PHE A N 1
ATOM 1871 C CA . PHE A 1 268 ? 67.326 73.257 21.658 1.00 29.25 882 PHE A CA 1
ATOM 1872 C C . PHE A 1 268 ? 66.208 72.962 20.651 1.00 31.70 882 PHE A C 1
ATOM 1873 O O . PHE A 1 268 ? 65.422 73.846 20.309 1.00 25.27 882 PHE A O 1
ATOM 1881 N N . SER A 1 269 ? 66.124 71.704 20.226 1.00 29.58 883 SER A N 1
ATOM 1882 C CA . SER A 1 269 ? 65.064 71.251 19.323 1.00 35.05 883 SER A CA 1
ATOM 1883 C C . SER A 1 269 ? 64.415 70.080 20.054 1.00 37.08 883 SER A C 1
ATOM 1884 O O . SER A 1 269 ? 63.482 69.450 19.556 1.00 28.25 883 SER A O 1
ATOM 1887 N N . LEU A 1 270 ? 64.924 69.800 21.252 1.00 27.50 884 LEU A N 1
ATOM 1888 C CA . LEU A 1 270 ? 64.473 68.664 22.048 1.00 23.65 884 LEU A CA 1
ATOM 1889 C C . LEU A 1 270 ? 64.679 67.323 21.338 1.00 27.89 884 LEU A C 1
ATOM 1890 O O . LEU A 1 270 ? 63.804 66.447 21.329 1.00 26.91 884 LEU A O 1
ATOM 1895 N N . GLY A 1 271 ? 65.854 67.161 20.733 1.00 23.64 885 GLY A N 1
ATOM 1896 C CA . GLY A 1 271 ? 66.162 65.870 20.156 1.00 22.31 885 GLY A CA 1
ATOM 1897 C C . GLY A 1 271 ? 65.803 65.532 18.731 1.00 26.28 885 GLY A C 1
ATOM 1898 O O . GLY A 1 271 ? 65.656 64.350 18.399 1.00 28.49 885 GLY A O 1
ATOM 1899 N N . VAL A 1 272 ? 65.680 66.545 17.884 1.00 24.04 886 VAL A N 1
ATOM 1900 C CA . VAL A 1 272 ? 65.367 66.282 16.494 1.00 25.86 886 VAL A CA 1
ATOM 1901 C C . VAL A 1 272 ? 66.661 65.891 15.770 1.00 26.42 886 VAL A C 1
ATOM 1902 O O . VAL A 1 272 ? 67.746 66.395 16.089 1.00 22.30 886 VAL A O 1
ATOM 1906 N N . ASN A 1 273 ? 66.544 64.976 14.818 1.00 24.83 887 ASN A N 1
ATOM 1907 C CA . ASN A 1 273 ? 67.685 64.575 14.000 1.00 29.17 887 ASN A CA 1
ATOM 1908 C C . ASN A 1 273 ? 68.197 65.847 13.288 1.00 19.41 887 ASN A C 1
ATOM 1909 O O . ASN A 1 273 ? 67.399 66.639 12.793 1.00 27.03 887 ASN A O 1
ATOM 1914 N N . PRO A 1 274 ? 69.533 66.071 13.253 1.00 24.85 888 PRO A N 1
ATOM 1915 C CA . PRO A 1 274 ? 70.118 67.249 12.587 1.00 26.01 888 PRO A CA 1
ATOM 1916 C C . PRO A 1 274 ? 69.737 67.242 11.085 1.00 22.57 888 PRO A C 1
ATOM 1917 O O . PRO A 1 274 ? 69.540 66.171 10.513 1.00 20.47 888 PRO A O 1
ATOM 1921 N N . TYR A 1 275 ? 69.666 68.418 10.463 1.00 18.75 889 TYR A N 1
ATOM 1922 C CA . TYR A 1 275 ? 69.307 68.535 9.041 1.00 25.71 889 TYR A CA 1
ATOM 1923 C C . TYR A 1 275 ? 68.096 67.623 8.766 1.00 24.34 889 TYR A C 1
ATOM 1924 O O . TYR A 1 275 ? 68.120 66.761 7.868 1.00 23.59 889 TYR A O 1
ATOM 1933 N N . PRO A 1 276 ? 67.008 67.814 9.542 1.00 23.16 890 PRO A N 1
ATOM 1934 C CA . PRO A 1 276 ? 65.790 67.010 9.416 1.00 20.70 890 PRO A CA 1
ATOM 1935 C C . PRO A 1 276 ? 65.227 66.957 8.007 1.00 27.65 890 PRO A C 1
ATOM 1936 O O . PRO A 1 276 ? 65.036 67.992 7.367 1.00 23.33 890 PRO A O 1
ATOM 1940 N N . GLY A 1 277 ? 65.000 65.737 7.527 1.00 23.91 891 GLY A N 1
ATOM 1941 C CA . GLY A 1 277 ? 64.447 65.557 6.196 1.00 30.05 891 GLY A CA 1
ATOM 1942 C C . GLY A 1 277 ? 65.497 65.504 5.100 1.00 32.95 891 GLY A C 1
ATOM 1943 O O . GLY A 1 277 ? 65.186 65.159 3.965 1.00 34.28 891 GLY A O 1
ATOM 1944 N N . ILE A 1 278 ? 66.741 65.850 5.419 1.00 27.81 892 ILE A N 1
ATOM 1945 C CA . ILE A 1 278 ? 67.797 65.823 4.413 1.00 21.81 892 ILE A CA 1
ATOM 1946 C C . ILE A 1 278 ? 68.539 64.497 4.514 1.00 27.24 892 ILE A C 1
ATOM 1947 O O . ILE A 1 278 ? 69.102 64.167 5.558 1.00 28.45 892 ILE A O 1
ATOM 1952 N N . PRO A 1 279 ? 68.558 63.718 3.422 1.00 25.37 893 PRO A N 1
ATOM 1953 C CA . PRO A 1 279 ? 69.246 62.421 3.444 1.00 22.06 893 PRO A CA 1
ATOM 1954 C C . PRO A 1 279 ? 70.761 62.545 3.332 1.00 25.30 893 PRO A C 1
ATOM 1955 O O . PRO A 1 279 ? 71.284 63.575 2.902 1.00 19.86 893 PRO A O 1
ATOM 1959 N N . VAL A 1 280 ? 71.463 61.493 3.742 1.00 21.26 894 VAL A N 1
ATOM 1960 C CA . VAL A 1 280 ? 72.914 61.487 3.604 1.00 26.11 894 VAL A CA 1
ATOM 1961 C C . VAL A 1 280 ? 73.239 60.843 2.250 1.00 25.07 894 VAL A C 1
ATOM 1962 O O . VAL A 1 280 ? 72.999 59.658 2.044 1.00 25.02 894 VAL A O 1
ATOM 1966 N N . ASP A 1 281 ? 73.757 61.651 1.330 1.00 27.26 895 ASP A N 1
ATOM 1967 C CA . ASP A 1 281 ? 74.135 61.213 -0.014 1.00 31.10 895 ASP A CA 1
ATOM 1968 C C . ASP A 1 281 ? 75.169 62.224 -0.529 1.00 33.07 895 ASP A C 1
ATOM 1969 O O . ASP A 1 281 ? 75.597 63.090 0.236 1.00 29.37 895 ASP A O 1
ATOM 1974 N N . ALA A 1 282 ? 75.580 62.128 -1.794 1.00 30.31 896 ALA A N 1
ATOM 1975 C CA . ALA A 1 282 ? 76.578 63.071 -2.340 1.00 27.93 896 ALA A CA 1
ATOM 1976 C C . ALA A 1 282 ? 76.139 64.533 -2.175 1.00 20.55 896 ALA A C 1
ATOM 1977 O O . ALA A 1 282 ? 76.974 65.404 -1.955 1.00 26.11 896 ALA A O 1
ATOM 1979 N N . ASN A 1 283 ? 74.836 64.805 -2.292 1.00 18.45 897 ASN A N 1
ATOM 1980 C CA . ASN A 1 283 ? 74.352 66.185 -2.112 1.00 19.04 897 ASN A CA 1
ATOM 1981 C C . ASN A 1 283 ? 74.531 66.691 -0.665 1.00 23.49 897 ASN A C 1
ATOM 1982 O O . ASN A 1 283 ? 74.645 67.894 -0.436 1.00 25.13 897 ASN A O 1
ATOM 1987 N N . PHE A 1 284 ? 74.522 65.791 0.314 1.00 27.16 898 PHE A N 1
ATOM 1988 C CA . PHE A 1 284 ? 74.700 66.237 1.693 1.00 22.66 898 PHE A CA 1
ATOM 1989 C C . PHE A 1 284 ? 76.131 66.768 1.858 1.00 21.36 898 PHE A C 1
ATOM 1990 O O . PHE A 1 284 ? 76.346 67.833 2.453 1.00 22.32 898 PHE A O 1
ATOM 1998 N N . TYR A 1 285 ? 77.101 66.027 1.313 1.00 25.68 899 TYR A N 1
ATOM 1999 C CA . TYR A 1 285 ? 78.493 66.458 1.402 1.00 31.27 899 TYR A CA 1
ATOM 2000 C C . TYR A 1 285 ? 78.686 67.800 0.713 1.00 34.70 899 TYR A C 1
ATOM 2001 O O . TYR A 1 285 ? 79.382 68.673 1.240 1.00 24.73 899 TYR A O 1
ATOM 2010 N N . LYS A 1 286 ? 78.060 67.975 -0.454 1.00 24.76 900 LYS A N 1
ATOM 2011 C CA . LYS A 1 286 ? 78.179 69.243 -1.175 1.00 22.75 900 LYS A CA 1
ATOM 2012 C C . LYS A 1 286 ? 77.567 70.399 -0.377 1.00 21.79 900 LYS A C 1
ATOM 2013 O O . LYS A 1 286 ? 78.105 71.502 -0.370 1.00 28.31 900 LYS A O 1
ATOM 2019 N N . LEU A 1 287 ? 76.443 70.141 0.285 1.00 24.60 901 LEU A N 1
ATOM 2020 C CA . LEU A 1 287 ? 75.781 71.153 1.111 1.00 29.33 901 LEU A CA 1
ATOM 2021 C C . LEU A 1 287 ? 76.762 71.679 2.170 1.00 22.72 901 LEU A C 1
ATOM 2022 O O . LEU A 1 287 ? 76.930 72.888 2.335 1.00 27.81 901 LEU A O 1
ATOM 2027 N N . ILE A 1 288 ? 77.349 70.753 2.926 1.00 27.82 902 ILE A N 1
ATOM 2028 C CA . ILE A 1 288 ? 78.304 71.112 3.969 1.00 26.95 902 ILE A CA 1
ATOM 2029 C C . ILE A 1 288 ? 79.460 71.898 3.350 1.00 29.55 902 ILE A C 1
ATOM 2030 O O . ILE A 1 288 ? 79.785 72.982 3.804 1.00 25.36 902 ILE A O 1
ATOM 2035 N N . GLN A 1 289 ? 80.063 71.350 2.302 1.00 32.67 903 GLN A N 1
ATOM 2036 C CA . GLN A 1 289 ? 81.170 72.026 1.623 1.00 31.83 903 GLN A CA 1
ATOM 2037 C C . GLN A 1 289 ? 80.814 73.466 1.231 1.00 29.31 903 GLN A C 1
ATOM 2038 O O . GLN A 1 289 ? 81.658 74.360 1.289 1.00 34.99 903 GLN A O 1
ATOM 2044 N N . ASN A 1 290 ? 79.562 73.691 0.832 1.00 28.88 904 ASN A N 1
ATOM 2045 C CA . ASN A 1 290 ? 79.127 75.023 0.421 1.00 28.87 904 ASN A CA 1
ATOM 2046 C C . ASN A 1 290 ? 78.780 75.964 1.571 1.00 30.49 904 ASN A C 1
ATOM 2047 O O . ASN A 1 290 ? 78.469 77.109 1.335 1.00 29.38 904 ASN A O 1
ATOM 2052 N N . GLY A 1 291 ? 78.782 75.482 2.807 1.00 29.66 905 GLY A N 1
ATOM 2053 C CA . GLY A 1 291 ? 78.489 76.383 3.919 1.00 27.05 905 GLY A CA 1
ATOM 2054 C C . GLY A 1 291 ? 77.075 76.351 4.459 1.00 27.49 905 GLY A C 1
ATOM 2055 O O . GLY A 1 291 ? 76.696 77.181 5.281 1.00 27.57 905 GLY A O 1
ATOM 2056 N N . PHE A 1 292 ? 76.291 75.384 4.001 1.00 23.53 906 PHE A N 1
ATOM 2057 C CA . PHE A 1 292 ? 74.908 75.219 4.476 1.00 29.09 906 PHE A CA 1
ATOM 2058 C C . PHE A 1 292 ? 74.912 75.001 6.002 1.00 33.07 906 PHE A C 1
ATOM 2059 O O . PHE A 1 292 ? 75.723 74.230 6.517 1.00 31.41 906 PHE A O 1
ATOM 2067 N N . LYS A 1 293 ? 74.007 75.686 6.703 1.00 31.29 907 LYS A N 1
ATOM 2068 C CA . LYS A 1 293 ? 73.858 75.581 8.157 1.00 34.28 907 LYS A CA 1
ATOM 2069 C C . LYS A 1 293 ? 72.381 75.463 8.529 1.00 32.83 907 LYS A C 1
ATOM 2070 O O . LYS A 1 293 ? 71.499 75.970 7.828 1.00 29.75 907 LYS A O 1
ATOM 2076 N N . MET A 1 294 ? 72.112 74.800 9.644 1.00 31.57 908 MET A N 1
ATOM 2077 C CA . MET A 1 294 ? 70.740 74.636 10.085 1.00 27.84 908 MET A CA 1
ATOM 2078 C C . MET A 1 294 ? 70.172 75.950 10.579 1.00 28.41 908 MET A C 1
ATOM 2079 O O . MET A 1 294 ? 70.919 76.841 10.998 1.00 27.04 908 MET A O 1
ATOM 2084 N N . ASP A 1 295 ? 68.842 76.034 10.541 1.00 27.28 909 ASP A N 1
ATOM 2085 C CA . ASP A 1 295 ? 68.089 77.178 11.034 1.00 34.02 909 ASP A CA 1
ATOM 2086 C C . ASP A 1 295 ? 68.035 77.124 12.556 1.00 33.08 909 ASP A C 1
ATOM 2087 O O . ASP A 1 295 ? 68.305 76.084 13.173 1.00 27.48 909 ASP A O 1
ATOM 2092 N N . GLN A 1 296 ? 67.655 78.245 13.156 1.00 35.25 910 GLN A N 1
ATOM 2093 C CA . GLN A 1 296 ? 67.530 78.336 14.606 1.00 27.39 910 GLN A CA 1
ATOM 2094 C C . GLN A 1 296 ? 66.416 77.400 15.085 1.00 29.34 910 GLN A C 1
ATOM 2095 O O . GLN A 1 296 ? 65.278 77.500 14.635 1.00 32.68 910 GLN A O 1
ATOM 2101 N N . PRO A 1 297 ? 66.734 76.454 15.987 1.00 28.80 911 PRO A N 1
ATOM 2102 C CA . PRO A 1 297 ? 65.683 75.551 16.464 1.00 25.54 911 PRO A CA 1
ATOM 2103 C C . PRO A 1 297 ? 64.712 76.318 17.376 1.00 31.06 911 PRO A C 1
ATOM 2104 O O . PRO A 1 297 ? 65.057 77.385 17.905 1.00 30.40 911 PRO A O 1
ATOM 2108 N N . PHE A 1 298 ? 63.510 75.776 17.556 1.00 28.38 912 PHE A N 1
ATOM 2109 C CA . PHE A 1 298 ? 62.470 76.437 18.339 1.00 34.79 912 PHE A CA 1
ATOM 2110 C C . PHE A 1 298 ? 62.854 76.942 19.741 1.00 43.32 912 PHE A C 1
ATOM 2111 O O . PHE A 1 298 ? 62.626 78.109 20.065 1.00 39.88 912 PHE A O 1
ATOM 2119 N N . TYR A 1 299 ? 63.436 76.086 20.574 1.00 37.92 913 TYR A N 1
ATOM 2120 C CA . TYR A 1 299 ? 63.783 76.512 21.926 1.00 34.44 913 TYR A CA 1
ATOM 2121 C C . TYR A 1 299 ? 65.025 77.368 22.093 1.00 33.44 913 TYR A C 1
ATOM 2122 O O . TYR A 1 299 ? 65.326 77.802 23.198 1.00 39.89 913 TYR A O 1
ATOM 2131 N N . ALA A 1 300 ? 65.758 77.620 21.015 1.00 33.79 914 ALA A N 1
ATOM 2132 C CA . ALA A 1 300 ? 66.940 78.454 21.154 1.00 33.55 914 ALA A CA 1
ATOM 2133 C C . ALA A 1 300 ? 66.557 79.931 21.077 1.00 42.71 914 ALA A C 1
ATOM 2134 O O . ALA A 1 300 ? 65.547 80.298 20.482 1.00 43.08 914 ALA A O 1
ATOM 2136 N N . THR A 1 301 ? 67.371 80.772 21.697 1.00 37.72 915 THR A N 1
ATOM 2137 C CA . THR A 1 301 ? 67.154 82.210 21.675 1.00 41.95 915 THR A CA 1
ATOM 2138 C C . THR A 1 301 ? 68.092 82.596 20.558 1.00 43.78 915 THR A C 1
ATOM 2139 O O . THR A 1 301 ? 68.870 81.751 20.101 1.00 42.43 915 THR A O 1
ATOM 2143 N N . GLU A 1 302 ? 68.035 83.846 20.111 1.00 43.13 916 GLU A N 1
ATOM 2144 C CA . GLU A 1 302 ? 68.912 84.277 19.034 1.00 43.91 916 GLU A CA 1
ATOM 2145 C C . GLU A 1 302 ? 70.386 84.281 19.452 1.00 47.14 916 GLU A C 1
ATOM 2146 O O . GLU A 1 302 ? 71.261 84.045 18.621 1.00 46.68 916 GLU A O 1
ATOM 2152 N N . GLU A 1 303 ? 70.662 84.559 20.727 1.00 41.41 917 GLU A N 1
ATOM 2153 C CA . GLU A 1 303 ? 72.050 84.586 21.219 1.00 45.27 917 GLU A CA 1
ATOM 2154 C C . GLU A 1 303 ? 72.647 83.176 21.156 1.00 33.48 917 GLU A C 1
ATOM 2155 O O . GLU A 1 303 ? 73.789 82.994 20.733 1.00 40.49 917 GLU A O 1
ATOM 2161 N N . ILE A 1 304 ? 71.872 82.188 21.592 1.00 36.06 918 ILE A N 1
ATOM 2162 C CA . ILE A 1 304 ? 72.322 80.803 21.535 1.00 40.18 918 ILE A CA 1
ATOM 2163 C C . ILE A 1 304 ? 72.561 80.399 20.072 1.00 45.43 918 ILE A C 1
ATOM 2164 O O . ILE A 1 304 ? 73.567 79.762 19.760 1.00 48.76 918 ILE A O 1
ATOM 2169 N N . TYR A 1 305 ? 71.661 80.803 19.176 1.00 41.55 919 TYR A N 1
ATOM 2170 C CA . TYR A 1 305 ? 71.808 80.464 17.762 1.00 38.07 919 TYR A CA 1
ATOM 2171 C C . TYR A 1 305 ? 73.054 81.085 17.156 1.00 36.79 919 TYR A C 1
ATOM 2172 O O . TYR A 1 305 ? 73.676 80.507 16.261 1.00 38.14 919 TYR A O 1
ATOM 2181 N N . ILE A 1 306 ? 73.418 82.272 17.631 1.00 41.15 920 ILE A N 1
ATOM 2182 C CA . ILE A 1 306 ? 74.620 82.938 17.130 1.00 39.43 920 ILE A CA 1
ATOM 2183 C C . ILE A 1 306 ? 75.845 82.111 17.544 1.00 37.36 920 ILE A C 1
ATOM 2184 O O . ILE A 1 306 ? 76.832 82.026 16.819 1.00 39.26 920 ILE A O 1
ATOM 2189 N N . ILE A 1 307 ? 75.766 81.504 18.719 1.00 36.25 921 ILE A N 1
ATOM 2190 C CA . ILE A 1 307 ? 76.844 80.666 19.219 1.00 40.37 921 ILE A CA 1
ATOM 2191 C C . ILE A 1 307 ? 76.910 79.400 18.354 1.00 35.36 921 ILE A C 1
ATOM 2192 O O . ILE A 1 307 ? 77.989 78.984 17.929 1.00 37.55 921 ILE A O 1
ATOM 2197 N N . MET A 1 308 ? 75.751 78.807 18.081 1.00 33.76 922 MET A N 1
ATOM 2198 C CA . MET A 1 308 ? 75.685 77.616 17.233 1.00 35.92 922 MET A CA 1
ATOM 2199 C C . MET A 1 308 ? 76.352 77.867 15.889 1.00 31.02 922 MET A C 1
ATOM 2200 O O . MET A 1 308 ? 77.159 77.061 15.436 1.00 33.94 922 MET A O 1
ATOM 2205 N N . GLN A 1 309 ? 75.967 78.975 15.245 1.00 34.07 923 GLN A N 1
ATOM 2206 C CA . GLN A 1 309 ? 76.490 79.349 13.940 1.00 30.72 923 GLN A CA 1
ATOM 2207 C C . GLN A 1 309 ? 78.006 79.504 13.916 1.00 31.46 923 GLN A C 1
ATOM 2208 O O . GLN A 1 309 ? 78.641 79.152 12.937 1.00 29.99 923 GLN A O 1
ATOM 2214 N N . SER A 1 310 ? 78.579 80.059 14.979 1.00 31.87 924 SER A N 1
ATOM 2215 C CA . SER A 1 310 ? 80.024 80.247 15.032 1.00 31.47 924 SER A CA 1
ATOM 2216 C C . SER A 1 310 ? 80.701 78.884 15.182 1.00 26.79 924 SER A C 1
ATOM 2217 O O . SER A 1 310 ? 81.827 78.689 14.728 1.00 30.24 924 SER A O 1
ATOM 2220 N N . CYS A 1 311 ? 80.010 77.934 15.815 1.00 25.59 925 CYS A N 1
ATOM 2221 C CA . CYS A 1 311 ? 80.592 76.602 15.957 1.00 28.34 925 CYS A CA 1
ATOM 2222 C C . CYS A 1 311 ? 80.699 75.955 14.584 1.00 31.80 925 CYS A C 1
ATOM 2223 O O . CYS A 1 311 ? 81.521 75.062 14.375 1.00 26.21 925 CYS A O 1
ATOM 2226 N N . TRP A 1 312 ? 79.876 76.424 13.643 1.00 30.88 926 TRP A N 1
ATOM 2227 C CA . TRP A 1 312 ? 79.852 75.854 12.297 1.00 33.46 926 TRP A CA 1
ATOM 2228 C C . TRP A 1 312 ? 80.653 76.651 11.266 1.00 33.51 926 TRP A C 1
ATOM 2229 O O . TRP A 1 312 ? 80.376 76.606 10.067 1.00 35.07 926 TRP A O 1
ATOM 2240 N N . ALA A 1 313 ? 81.657 77.383 11.731 1.00 35.20 927 ALA A N 1
ATOM 2241 C CA . ALA A 1 313 ? 82.492 78.145 10.815 1.00 32.44 927 ALA A CA 1
ATOM 2242 C C . ALA A 1 313 ? 83.227 77.072 10.035 1.00 36.38 927 ALA A C 1
ATOM 2243 O O . ALA A 1 313 ? 83.733 76.115 10.621 1.00 29.85 927 ALA A O 1
ATOM 2245 N N . PHE A 1 314 ? 83.271 77.210 8.714 1.00 33.16 928 PHE A N 1
ATOM 2246 C CA . PHE A 1 314 ? 83.930 76.202 7.892 1.00 32.30 928 PHE A CA 1
ATOM 2247 C C . PHE A 1 314 ? 85.405 76.076 8.294 1.00 37.00 928 PHE A C 1
ATOM 2248 O O . PHE A 1 314 ? 85.945 74.970 8.448 1.00 32.54 928 PHE A O 1
ATOM 2256 N N . ASP A 1 315 ? 86.038 77.234 8.453 1.00 33.68 929 ASP A N 1
ATOM 2257 C CA . ASP A 1 315 ? 87.443 77.361 8.839 1.00 38.69 929 ASP A CA 1
ATOM 2258 C C . ASP A 1 315 ? 87.515 77.071 10.334 1.00 31.10 929 ASP A C 1
ATOM 2259 O O . ASP A 1 315 ? 86.965 77.824 11.133 1.00 32.25 929 ASP A O 1
ATOM 2264 N N . SER A 1 316 ? 88.187 75.992 10.718 1.00 34.66 930 SER A N 1
ATOM 2265 C CA . SER A 1 316 ? 88.263 75.631 12.138 1.00 39.29 930 SER A CA 1
ATOM 2266 C C . SER A 1 316 ? 88.809 76.727 13.057 1.00 41.98 930 SER A C 1
ATOM 2267 O O . SER A 1 316 ? 88.396 76.823 14.214 1.00 35.59 930 SER A O 1
ATOM 2270 N N . ARG A 1 317 ? 89.730 77.546 12.543 1.00 42.29 931 ARG A N 1
ATOM 2271 C CA . ARG A 1 317 ? 90.325 78.640 13.325 1.00 39.99 931 ARG A CA 1
ATOM 2272 C C . ARG A 1 317 ? 89.284 79.657 13.770 1.00 41.62 931 ARG A C 1
ATOM 2273 O O . ARG A 1 317 ? 89.429 80.282 14.812 1.00 43.79 931 ARG A O 1
ATOM 2281 N N . LYS A 1 318 ? 88.232 79.823 12.975 1.00 42.96 932 LYS A N 1
ATOM 2282 C CA . LYS A 1 318 ? 87.194 80.796 13.293 1.00 36.50 932 LYS A CA 1
ATOM 2283 C C . LYS A 1 318 ? 86.180 80.362 14.333 1.00 34.91 932 LYS A C 1
ATOM 2284 O O . LYS A 1 318 ? 85.417 81.183 14.819 1.00 40.88 932 LYS A O 1
ATOM 2290 N N . ARG A 1 319 ? 86.159 79.077 14.674 1.00 32.86 933 ARG A N 1
ATOM 2291 C CA . ARG A 1 319 ? 85.215 78.576 15.667 1.00 37.09 933 ARG A CA 1
ATOM 2292 C C . ARG A 1 319 ? 85.678 78.972 17.048 1.00 37.84 933 ARG A C 1
ATOM 2293 O O . ARG A 1 319 ? 86.864 79.162 17.278 1.00 34.22 933 ARG A O 1
ATOM 2301 N N . PRO A 1 320 ? 84.742 79.112 17.990 1.00 37.96 934 PRO A N 1
ATOM 2302 C CA . PRO A 1 320 ? 85.177 79.479 19.334 1.00 38.11 934 PRO A CA 1
ATOM 2303 C C . PRO A 1 320 ? 85.827 78.283 20.033 1.00 43.86 934 PRO A C 1
ATOM 2304 O O . PRO A 1 320 ? 85.776 77.142 19.559 1.00 35.18 934 PRO A O 1
ATOM 2308 N N . SER A 1 321 ? 86.440 78.557 21.171 1.00 40.28 935 SER A N 1
ATOM 2309 C CA . SER A 1 321 ? 87.095 77.525 21.949 1.00 37.76 935 SER A CA 1
ATOM 2310 C C . SER A 1 321 ? 86.111 77.067 23.021 1.00 29.10 935 SER A C 1
ATOM 2311 O O . SER A 1 321 ? 85.142 77.768 23.337 1.00 34.08 935 SER A O 1
ATOM 2314 N N . PHE A 1 322 ? 86.370 75.908 23.611 1.00 29.14 936 PHE A N 1
ATOM 2315 C CA . PHE A 1 322 ? 85.490 75.440 24.654 1.00 36.41 936 PHE A CA 1
ATOM 2316 C C . PHE A 1 322 ? 85.538 76.372 25.863 1.00 38.79 936 PHE A C 1
ATOM 2317 O O . PHE A 1 322 ? 84.497 76.713 26.424 1.00 38.62 936 PHE A O 1
ATOM 2325 N N . PRO A 1 323 ? 86.741 76.802 26.283 1.00 46.38 937 PRO A N 1
ATOM 2326 C CA . PRO A 1 323 ? 86.704 77.711 27.436 1.00 44.69 937 PRO A CA 1
ATOM 2327 C C . PRO A 1 323 ? 85.884 78.952 27.040 1.00 43.70 937 PRO A C 1
ATOM 2328 O O . PRO A 1 323 ? 85.185 79.523 27.871 1.00 47.91 937 PRO A O 1
ATOM 2332 N N . ASN A 1 324 ? 85.950 79.347 25.765 1.00 45.95 938 ASN A N 1
ATOM 2333 C CA . ASN A 1 324 ? 85.147 80.484 25.288 1.00 52.41 938 ASN A CA 1
ATOM 2334 C C . ASN A 1 324 ? 83.671 80.133 25.489 1.00 53.45 938 ASN A C 1
ATOM 2335 O O . ASN A 1 324 ? 82.920 80.880 26.111 1.00 58.29 938 ASN A O 1
ATOM 2340 N N . LEU A 1 325 ? 83.266 78.986 24.942 1.00 44.98 939 LEU A N 1
ATOM 2341 C CA . LEU A 1 325 ? 81.882 78.547 25.029 1.00 41.00 939 LEU A CA 1
ATOM 2342 C C . LEU A 1 325 ? 81.393 78.426 26.462 1.00 41.66 939 LEU A C 1
ATOM 2343 O O . LEU A 1 325 ? 80.244 78.761 26.767 1.00 36.00 939 LEU A O 1
ATOM 2348 N N . THR A 1 326 ? 82.250 77.936 27.348 1.00 34.63 940 THR A N 1
ATOM 2349 C CA . THR A 1 326 ? 81.840 77.781 28.741 1.00 45.09 940 THR A CA 1
ATOM 2350 C C . THR A 1 326 ? 81.485 79.137 29.384 1.00 49.63 940 THR A C 1
ATOM 2351 O O . THR A 1 326 ? 80.605 79.210 30.248 1.00 51.44 940 THR A O 1
ATOM 2355 N N . SER A 1 327 ? 82.153 80.207 28.951 1.00 47.57 941 SER A N 1
ATOM 2356 C CA . SER A 1 327 ? 81.870 81.540 29.482 1.00 56.41 941 SER A CA 1
ATOM 2357 C C . SER A 1 327 ? 80.569 82.079 28.903 1.00 56.70 941 SER A C 1
ATOM 2358 O O . SER A 1 327 ? 79.674 82.488 29.644 1.00 60.82 941 SER A O 1
ATOM 2361 N N . PHE A 1 328 ? 80.473 82.086 27.576 1.00 55.02 942 PHE A N 1
ATOM 2362 C CA . PHE A 1 328 ? 79.269 82.555 26.902 1.00 54.59 942 PHE A CA 1
ATOM 2363 C C . PHE A 1 328 ? 78.054 81.893 27.560 1.00 57.01 942 PHE A C 1
ATOM 2364 O O . PHE A 1 328 ? 77.124 82.566 28.000 1.00 61.68 942 PHE A O 1
ATOM 2372 N N . LEU A 1 329 ? 78.077 80.566 27.641 1.00 54.34 943 LEU A N 1
ATOM 2373 C CA . LEU A 1 329 ? 76.965 79.827 28.221 1.00 52.59 943 LEU A CA 1
ATOM 2374 C C . LEU A 1 329 ? 76.792 80.082 29.708 1.00 57.33 943 LEU A C 1
ATOM 2375 O O . LEU A 1 329 ? 75.667 80.253 30.178 1.00 48.40 943 LEU A O 1
ATOM 2380 N N . GLY A 1 330 ? 77.900 80.096 30.447 1.00 59.64 944 GLY A N 1
ATOM 2381 C CA . GLY A 1 330 ? 77.818 80.352 31.874 1.00 56.70 944 GLY A CA 1
ATOM 2382 C C . GLY A 1 330 ? 77.084 81.667 32.052 1.00 62.54 944 GLY A C 1
ATOM 2383 O O . GLY A 1 330 ? 76.230 81.811 32.928 1.00 65.98 944 GLY A O 1
ATOM 2384 N N . CYS A 1 331 ? 77.409 82.629 31.195 1.00 65.46 945 CYS A N 1
ATOM 2385 C CA . CYS A 1 331 ? 76.766 83.936 31.240 1.00 71.45 945 CYS A CA 1
ATOM 2386 C C . CYS A 1 331 ? 75.289 83.826 30.864 1.00 72.69 945 CYS A C 1
ATOM 2387 O O . CYS A 1 331 ? 74.422 84.241 31.631 1.00 76.19 945 CYS A O 1
ATOM 2390 N N . GLN A 1 332 ? 74.999 83.268 29.690 1.00 71.07 946 GLN A N 1
ATOM 2391 C CA . GLN A 1 332 ? 73.611 83.106 29.264 1.00 66.73 946 GLN A CA 1
ATOM 2392 C C . GLN A 1 332 ? 72.810 82.523 30.423 1.00 63.35 946 GLN A C 1
ATOM 2393 O O . GLN A 1 332 ? 71.641 82.856 30.607 1.00 63.97 946 GLN A O 1
ATOM 2399 N N . LEU A 1 333 ? 73.447 81.649 31.197 1.00 62.07 947 LEU A N 1
ATOM 2400 C CA . LEU A 1 333 ? 72.797 81.022 32.343 1.00 69.95 947 LEU A CA 1
ATOM 2401 C C . LEU A 1 333 ? 72.570 82.070 33.421 1.00 73.31 947 LEU A C 1
ATOM 2402 O O . LEU A 1 333 ? 73.280 82.012 34.445 1.00 76.89 947 LEU A O 1
#

B-factor: mean 40.56, std 15.12, range [14.17, 96.94]

Foldseek 3Di:
DAFLKFFKAAQDPDLQRIGTDFCLVPDDDCVQADDPVQWAWDAWQFAADFFGKTWTWGQPLDPDRHIGIKIKTFTDVASNVVRVLRVLVLLDDDQAAFHWRHWHVPPDGIITITHDAVAAFQLVVLVVCPVPCVDLVLLLVQLLSVLVQLLSSVVSRIFRQDDASNQWGHHDPSHIHGTGRVRRYYLVPPQCFDDDPPGTHNVLLFQLCCVPPVGTGSLRVLLSSLQRSQCSQQSNDDHPPPDDDDPVVNVCLVVLNDDDRHDRDDVLSVVLSSQSSDNPSVSRDHSVRVSVSSVVVD

GO terms:
  GO:0030097 hemopoiesis (P, IDA)
  GO:0004714 transmembrane receptor protein tyrosine kinase activity (F, TAS)
  GO:0042531 positive regulation of tyrosine phosphorylation of STAT protein (P, TAS)
  GO:0042981 regulation of apoptotic process (P, TAS)
  GO:0043406 positive regulation of MAP kinase activity (P, TAS)
  GO:0043410 positive regulation of MAPK cascade (P, TAS)
  GO:0018108 peptidyl-tyrosine phosphorylation (P, TAS)
  GO:0051897 positive regulation of phosphatidylinositol 3-kinase/protein kinase B signal transduction (P, TAS)
  GO:0046777 protein autophosphorylation (P, TAS)
  GO:0008284 positive regulation of cell population proliferation (P, TAS)
  GO:0071345 cellular response to cytokine stimulus (P, TAS)
  GO:0141038 phosphatidylinositol 3-kinase activator activity (F, TAS)
  GO:0005021 vascular endothelial growth factor receptor activity (F, TAS)
  GO:0005886 plasma membrane (C, TAS)
  GO:0007169 cell surface receptor protein tyrosine kinase signaling pathway (P, TAS)
  GO:0004713 protein tyrosine kinase activity (F, TAS)
  GO:0010008 endosome membrane (C, TAS)
  GO:0019221 cytokine-mediated signaling pathway (P, TAS)
  GO:0005515 protein binding (F, IPI)

Sequence (298 aa):
YESQLQMVQVTGSSDNEYFYVDFREYEYDLKWEFPRENLEFGKVLGSGAFGKVMNATAYGISKTGVSIQVAVKMLKEREALMSELKMMTQLGSHENIVNLLGACTLSGPIYLIFEYCCYGDLLNYLRSKREKFLTFEDLLCFAYQVAKGMEFLEFKSCVHRDLAARNVLVTHGKVVKICDFGLARDIMSDSNYVVRGNARLPVKWMAPESLFEGIYTIKSDVWSYGILLWEIFSLGVNPYPGIPVDANFYKLIQNGFKMDQPFYATEEIYIIMQSCWAFDSRKRPSFPNLTSFLGCQL

Secondary structure (DSSP, 8-state):
---SEEEEEE-SSSTT-EEE--GGGSPP-GGGB--GGGEEEEEEEEE-SSEEEEEEEEES-SSSS-EEEEEEEEE---HHHHHHHHHHHHH---TTB--EEEEE-SSSS-EEEEE--TT-BHHHHHHTTTT----HHHHHHHHHHHHHHHHHHHHTTEEETT-SGGGEEEETTTEEEE---GGGS-GGG-TTSEEETTEEE-GGG--HHHHHH----HHHHHHHHHHHHHHHTTTSPPSSTT---SHHHHHHHHTT--PPPPTT--HHHHHHHHHHT-SSGGGSPPHHHHHHHHHHH-